Protein AF-A0AA97KTJ9-F1 (afdb_monomer)

Nearest PDB structures (foldseek):
  2xlb-assembly1_G  TM=7.025E-01  e=9.488E-06  Bacillus pumilus
  5lcn-assembly2_B  TM=6.175E-01  e=2.528E-04  Pyrococcus furiosus DSM 3638
  5g5m-assembly1_A  TM=6.346E-01  e=2.500E-03  Pyrococcus furiosus
  6lzh-assembly1_B  TM=4.276E-01  e=2.528E-04  Penicillium sp. sh18
  3k2i-assembly1_A  TM=5.227E-01  e=2.185E-02  Homo sapiens

Solvent-accessible surface area (backbone atoms only — not comparable to full-atom values): 15203 Å² total; per-residue (Å²): 141,78,68,46,76,48,76,49,73,42,73,77,87,59,94,46,42,47,32,41,39,37,37,32,60,60,84,84,60,90,75,62,60,97,70,80,77,79,77,64,89,80,75,91,73,89,82,88,84,93,87,74,83,90,80,70,69,64,68,61,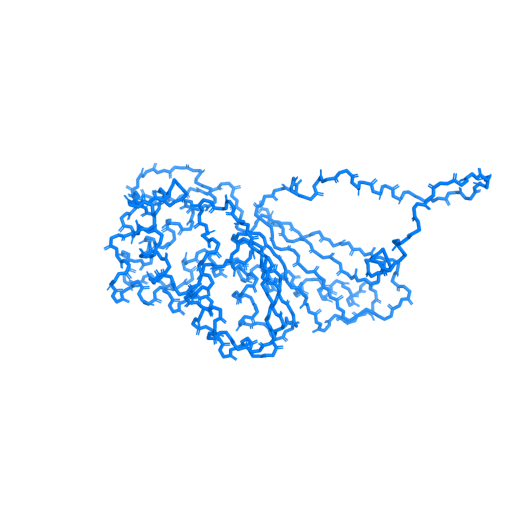53,56,60,45,59,35,40,36,35,38,40,33,31,56,66,68,70,64,44,66,54,96,85,37,94,82,71,57,65,61,38,46,75,64,43,47,45,30,51,21,47,42,48,48,66,73,32,89,83,49,58,75,73,58,31,56,63,48,59,36,26,52,51,50,55,50,46,53,52,50,54,36,51,49,40,34,73,76,66,74,36,60,58,64,35,28,35,30,26,16,57,36,71,23,8,50,34,30,51,54,34,45,55,73,36,89,41,40,47,31,35,36,24,28,55,49,63,81,30,43,56,57,64,44,53,54,48,48,32,65,75,66,76,41,79,43,78,79,45,43,51,31,51,79,62,55,45,71,82,36,52,88,37,72,62,39,49,56,49,40,62,74,71,31,56,59,69,40,34,82,59,31,40,82,26,38,36,45,37,35,61,44,86,83,41,76,78,49,56,73,65,35,46,74,70,39,56,83,77,51,45,48,53,72,47,79,83

Foldseek 3Di:
DDWDKDKDAAPAPDAEQEEEEEEEQDDDDVPPPPPPPPDDPDDDDDDDDDDDDPDPPPVVVVVRHHMYMYTYNLPPFDQADPPQVVNDGGDDDVLQQLSLLLCLLVDVPDDLCSRSLNVSLVSVVVSVVVVQVCCCVPVVHGHQAYEQEYEDSSLLSQLVNLLPDPRYQEYEYEAPLQAPPLVQLVVLCVVVVHDFPSCVSNVVSVVSVCSPPVSVVVNSCSRGSQVSQVSCQRYAYEYEHDCPDRHGHPCSCVNRVVVHHHHYHYD

Radius of gyration: 20.77 Å; Cα contacts (8 Å, |Δi|>4): 428; chains: 1; bounding box: 55×49×55 Å

Mean predicted aligned error: 9.8 Å

Secondary structure (DSSP, 8-state):
---EEEEE-----S---EEEEEEESSSSSSS-SS-------------------TT-SHHHHHHTTSEEEEEE-SS-S-B--TT-TT---SB-THHHHHHHHHHHHH-TT--GGGSTHHHHHHHHHHHHHHHHHHHHHHH-----EEEEEEETHHHHHHHHHHTT-TTEEEEEEES----SHHHHHHHHHHHHTS--GGGHHHHHTT-GGGTTSHHHHHHHHHH-GGGGGGGGTTSEEEEB--TT-SSS-TTGGGGTTTT--SSEEE-

Structure (mmCIF, N/CA/C/O backbone):
data_AF-A0AA97KTJ9-F1
#
_entry.id   AF-A0AA97KTJ9-F1
#
loop_
_atom_site.group_PDB
_atom_site.id
_atom_site.type_symbol
_atom_site.label_atom_id
_atom_site.label_alt_id
_atom_site.label_comp_id
_atom_site.label_asym_id
_atom_site.label_entity_id
_atom_site.label_seq_id
_atom_site.pdbx_PDB_ins_code
_atom_site.Cartn_x
_atom_site.Cartn_y
_atom_site.Cartn_z
_atom_site.occupancy
_atom_site.B_iso_or_equiv
_atom_site.auth_seq_id
_atom_site.auth_comp_id
_atom_site.auth_asym_id
_atom_site.auth_atom_id
_atom_site.pdbx_PDB_model_num
ATOM 1 N N . MET A 1 1 ? 14.602 8.558 16.902 1.00 38.09 1 MET A N 1
ATOM 2 C CA . MET A 1 1 ? 13.731 9.044 15.808 1.00 38.09 1 MET A CA 1
ATOM 3 C C . MET A 1 1 ? 12.581 8.067 15.685 1.00 38.09 1 MET A C 1
ATOM 5 O O . MET A 1 1 ? 12.857 6.880 15.573 1.00 38.09 1 MET A O 1
ATOM 9 N N . ALA A 1 2 ? 11.340 8.526 15.849 1.00 52.66 2 ALA A N 1
ATOM 10 C CA . ALA A 1 2 ? 10.193 7.654 16.088 1.00 52.66 2 ALA A CA 1
ATOM 11 C C . ALA A 1 2 ? 9.036 7.989 15.144 1.00 52.66 2 ALA A C 1
ATOM 13 O O . ALA A 1 2 ? 8.752 9.156 14.899 1.00 52.66 2 ALA A O 1
ATOM 14 N N . CYS A 1 3 ? 8.377 6.944 14.652 1.00 56.19 3 CYS A N 1
ATOM 15 C CA . CYS A 1 3 ? 7.015 7.012 14.145 1.00 56.19 3 CYS A CA 1
ATOM 16 C C . CYS A 1 3 ? 6.092 7.515 15.271 1.00 56.19 3 CYS A C 1
ATOM 18 O O . CYS A 1 3 ? 6.266 7.096 16.420 1.00 56.19 3 CYS A O 1
ATOM 20 N N . SER A 1 4 ? 5.161 8.426 14.974 1.00 71.56 4 SER A N 1
ATOM 21 C CA . SER A 1 4 ? 4.246 8.976 15.981 1.00 71.56 4 SER A CA 1
ATOM 22 C C . SER A 1 4 ? 2.828 8.455 15.789 1.00 71.56 4 SER A C 1
ATOM 24 O O . SER A 1 4 ? 2.359 8.259 14.669 1.00 71.56 4 SER A O 1
ATOM 26 N N . LEU A 1 5 ? 2.152 8.216 16.909 1.00 77.00 5 LEU A N 1
ATOM 27 C CA . LEU A 1 5 ? 0.764 7.789 16.959 1.00 77.00 5 LEU A CA 1
ATOM 28 C C . LEU A 1 5 ? -0.009 8.805 17.793 1.00 77.00 5 LEU A C 1
ATOM 30 O O . LEU A 1 5 ? 0.233 8.941 18.992 1.00 77.00 5 LEU A O 1
ATOM 34 N N . GLU A 1 6 ? -0.917 9.525 17.152 1.00 72.88 6 GLU A N 1
ATOM 35 C CA . GLU A 1 6 ? -1.816 10.469 17.809 1.00 72.88 6 GLU A CA 1
ATOM 36 C C . GLU A 1 6 ? -3.182 9.815 17.978 1.00 72.88 6 GLU A C 1
ATOM 38 O O . GLU A 1 6 ? -3.694 9.214 17.038 1.00 72.88 6 GLU A O 1
ATOM 43 N N . VAL A 1 7 ? -3.780 9.917 19.165 1.00 73.69 7 VAL A N 1
ATOM 44 C CA . VAL A 1 7 ? -5.102 9.346 19.449 1.00 73.69 7 VAL A CA 1
ATOM 45 C C . VAL A 1 7 ? -6.033 10.456 19.917 1.00 73.69 7 VAL A C 1
ATOM 47 O O . VAL A 1 7 ? -5.773 11.130 20.911 1.00 73.69 7 VAL A O 1
ATOM 50 N N . TRP A 1 8 ? -7.128 10.625 19.190 1.00 70.62 8 TRP A N 1
ATOM 51 C CA . TRP A 1 8 ? -8.200 11.570 19.445 1.00 70.62 8 TRP A CA 1
ATOM 52 C C . TRP A 1 8 ? -9.386 10.832 20.053 1.00 70.62 8 TRP A C 1
ATOM 54 O O . TRP A 1 8 ? -9.880 9.839 19.510 1.00 70.62 8 TRP A O 1
ATOM 64 N N . LEU A 1 9 ? -9.837 11.331 21.199 1.00 68.25 9 LEU A N 1
ATOM 65 C CA . LEU A 1 9 ? -10.911 10.732 21.974 1.00 68.25 9 LEU A CA 1
ATOM 66 C C . LEU A 1 9 ? -12.071 11.717 22.070 1.00 68.25 9 LEU A C 1
ATOM 68 O O . LEU A 1 9 ? -11.867 12.843 22.528 1.00 68.25 9 LEU A O 1
ATOM 72 N N . PRO A 1 10 ? -13.286 11.321 21.676 1.00 65.69 10 PRO A N 1
ATOM 73 C CA . PRO A 1 10 ? -14.464 12.106 21.988 1.00 65.69 10 PRO A CA 1
ATOM 74 C C . PRO A 1 10 ? -14.851 11.930 23.465 1.00 65.69 10 PRO A C 1
ATOM 76 O O . PRO A 1 10 ? -14.210 11.186 24.206 1.00 65.69 10 PRO A O 1
ATOM 79 N N . HIS A 1 11 ? -15.925 12.588 23.909 1.00 60.03 11 HIS A N 1
ATOM 80 C CA . HIS A 1 11 ? -16.513 12.314 25.222 1.00 60.03 11 HIS A CA 1
ATOM 81 C C . HIS A 1 11 ? -16.979 10.851 25.289 1.00 60.03 11 HIS A C 1
ATOM 83 O O . HIS A 1 11 ? -17.996 10.464 24.715 1.00 60.03 11 HIS A O 1
ATOM 89 N N . LEU A 1 12 ? -16.180 10.020 25.961 1.00 59.25 12 LEU A N 1
ATOM 90 C CA . LEU A 1 12 ? -16.320 8.569 26.046 1.00 59.25 12 LEU A CA 1
ATOM 91 C C . LEU A 1 12 ? -17.416 8.145 27.048 1.00 59.25 12 LEU A C 1
ATOM 93 O O . LEU A 1 12 ? -17.218 7.200 27.806 1.00 59.25 12 LEU A O 1
ATOM 97 N N . ASP A 1 13 ? -18.593 8.763 27.018 1.00 54.59 13 ASP A N 1
ATOM 98 C CA . ASP A 1 13 ? -19.721 8.375 27.885 1.00 54.59 13 ASP A CA 1
ATOM 99 C C . ASP A 1 13 ? -20.527 7.183 27.319 1.00 54.59 13 ASP A C 1
ATOM 101 O O . ASP A 1 13 ? -21.359 6.596 28.004 1.00 54.59 13 ASP A O 1
ATOM 105 N N . PHE A 1 14 ? -20.241 6.769 26.077 1.00 54.62 14 PHE A N 1
ATOM 106 C CA . PHE A 1 14 ? -20.922 5.677 25.363 1.00 54.62 14 PHE A CA 1
ATOM 107 C C . PHE A 1 14 ? -20.008 4.460 25.139 1.00 54.62 14 PHE A C 1
ATOM 109 O O . PHE A 1 14 ? -18.787 4.626 25.079 1.00 54.62 14 PHE A O 1
ATOM 116 N N . PRO A 1 15 ? -20.535 3.230 24.994 1.00 56.53 15 PRO A N 1
ATOM 117 C CA . PRO A 1 15 ? -19.720 2.057 24.671 1.00 56.53 15 PRO A CA 1
ATOM 118 C C . PRO A 1 15 ? -19.002 2.253 23.326 1.00 56.53 15 PRO A C 1
ATOM 120 O O . PRO A 1 15 ? -19.644 2.438 22.298 1.00 56.53 15 PRO A O 1
ATOM 123 N N . VAL A 1 16 ? -17.664 2.215 23.334 1.00 61.44 16 VAL A N 1
ATOM 124 C CA . VAL A 1 16 ? -16.844 2.325 22.117 1.00 61.44 16 VAL A CA 1
ATOM 125 C C . VAL A 1 16 ? -16.210 0.978 21.818 1.00 61.44 16 VAL A C 1
ATOM 127 O O . VAL A 1 16 ? -15.426 0.478 22.622 1.00 61.44 16 VAL A O 1
ATOM 130 N N . GLN A 1 17 ? -16.557 0.417 20.660 1.00 66.00 17 GLN A N 1
ATOM 131 C CA . GLN A 1 17 ? -16.010 -0.842 20.137 1.00 66.00 17 GLN A CA 1
ATOM 132 C C . GLN A 1 17 ? -15.248 -0.658 18.814 1.00 66.00 17 GLN A C 1
ATOM 134 O O . GLN A 1 17 ? -14.612 -1.597 18.338 1.00 66.00 17 GLN A O 1
ATOM 139 N N . GLN A 1 18 ? -15.287 0.548 18.237 1.00 64.25 18 GLN A N 1
ATOM 140 C CA . GLN A 1 18 ? -14.733 0.857 16.921 1.00 64.25 18 GLN A CA 1
ATOM 141 C C . GLN A 1 18 ? -13.696 1.981 16.990 1.00 64.25 18 GLN A C 1
ATOM 143 O O . GLN A 1 18 ? -13.844 2.929 17.768 1.00 64.25 18 GLN A O 1
ATOM 148 N N . CYS A 1 19 ? -12.666 1.877 16.151 1.00 70.50 19 CYS A N 1
ATOM 149 C CA . CYS A 1 19 ? -11.640 2.899 15.971 1.00 70.50 19 CYS A CA 1
ATOM 150 C C . CYS A 1 19 ? -11.381 3.171 14.485 1.00 70.50 19 CYS A C 1
ATOM 152 O O . CYS A 1 19 ? -11.242 2.238 13.696 1.00 70.50 19 CYS A O 1
ATOM 154 N N . SER A 1 20 ? -11.271 4.444 14.111 1.00 74.31 20 SER A N 1
ATOM 155 C CA . SER A 1 20 ? -10.796 4.837 12.783 1.00 74.31 20 SER A CA 1
ATOM 156 C C . SER A 1 20 ? -9.297 5.124 12.842 1.00 74.31 20 SER A C 1
ATOM 158 O O . SER A 1 20 ? -8.880 6.006 13.590 1.00 74.31 20 SER A O 1
ATOM 160 N N . LEU A 1 21 ? -8.483 4.404 12.068 1.00 74.81 21 LEU A N 1
ATOM 161 C CA . LEU A 1 21 ? -7.033 4.603 12.004 1.00 74.81 21 LEU A CA 1
ATOM 162 C C . LEU A 1 21 ? -6.627 5.176 10.642 1.00 74.81 21 LEU A C 1
ATOM 164 O O . LEU A 1 21 ? -6.827 4.553 9.599 1.00 74.81 21 LEU A O 1
ATOM 168 N N . VAL A 1 22 ? -6.019 6.360 10.674 1.00 81.19 22 VAL A N 1
ATOM 169 C CA . VAL A 1 22 ? -5.450 7.038 9.508 1.00 81.19 22 VAL A CA 1
ATOM 170 C C . VAL A 1 22 ? -3.967 6.691 9.402 1.00 81.19 22 VAL A C 1
ATOM 172 O O . VAL A 1 22 ? -3.200 6.985 10.319 1.00 81.19 22 VAL A O 1
ATOM 175 N N . VAL A 1 23 ? -3.542 6.105 8.283 1.00 74.75 23 VAL A N 1
ATOM 176 C CA . VAL A 1 23 ? -2.127 5.824 7.993 1.00 74.75 23 VAL A CA 1
ATOM 177 C C . VAL A 1 23 ? -1.560 6.939 7.119 1.00 74.75 23 VAL A C 1
ATOM 179 O O . VAL A 1 23 ? -2.029 7.167 6.002 1.00 74.75 23 VAL A O 1
ATOM 182 N N . ASN A 1 24 ? -0.547 7.642 7.623 1.00 61.09 24 ASN A N 1
ATOM 183 C CA . ASN A 1 24 ? -0.036 8.866 7.022 1.00 61.09 24 ASN A CA 1
ATOM 184 C C . ASN A 1 24 ? 1.502 8.895 6.910 1.00 61.09 24 ASN A C 1
ATOM 186 O O . ASN A 1 24 ? 2.245 8.597 7.847 1.00 61.09 24 ASN A O 1
ATOM 190 N N . MET A 1 25 ? 1.991 9.327 5.745 1.00 53.28 25 MET A N 1
ATOM 191 C CA . MET A 1 25 ? 3.419 9.453 5.430 1.00 53.28 25 MET A CA 1
ATOM 192 C C . MET A 1 25 ? 4.004 10.857 5.609 1.00 53.28 25 MET A C 1
ATOM 194 O O . MET A 1 25 ? 5.228 10.991 5.700 1.00 53.28 25 MET A O 1
ATOM 198 N N . LYS A 1 26 ? 3.177 11.908 5.628 1.00 40.81 26 LYS A N 1
ATOM 199 C CA . LYS A 1 26 ? 3.626 13.301 5.789 1.00 40.81 26 LYS A CA 1
ATOM 200 C C . LYS A 1 26 ? 3.032 13.902 7.053 1.00 40.81 26 LYS A C 1
ATOM 202 O O . LYS A 1 26 ? 1.885 13.634 7.377 1.00 40.81 26 LYS A O 1
ATOM 207 N N . LEU A 1 27 ? 3.796 14.755 7.738 1.00 33.06 27 LEU A N 1
ATOM 208 C CA . LEU A 1 27 ? 3.257 15.589 8.813 1.00 33.06 27 LEU A CA 1
ATOM 209 C C . LEU A 1 27 ? 1.992 16.302 8.304 1.00 33.06 27 LEU A C 1
ATOM 211 O O . LEU A 1 27 ? 1.987 16.823 7.188 1.00 33.06 27 LEU A O 1
ATOM 215 N N . ALA A 1 28 ? 0.926 16.233 9.095 1.00 32.19 28 ALA A N 1
ATOM 216 C CA . ALA A 1 28 ? -0.418 16.684 8.771 1.00 32.19 28 ALA A CA 1
ATOM 217 C C . ALA A 1 28 ? -0.457 18.058 8.068 1.00 32.19 28 ALA A C 1
ATOM 219 O O . ALA A 1 28 ? -0.373 19.096 8.713 1.00 32.19 28 ALA A O 1
ATOM 220 N N . HIS A 1 29 ? -0.635 18.059 6.744 1.00 26.81 29 HIS A N 1
ATOM 221 C CA . HIS A 1 29 ? -0.999 19.267 5.989 1.00 26.81 29 HIS A CA 1
ATOM 222 C C . HIS A 1 29 ? -2.238 19.081 5.103 1.00 26.81 29 HIS A C 1
ATOM 224 O O . HIS A 1 29 ? -2.917 20.050 4.795 1.00 26.81 29 HIS A O 1
ATOM 230 N N . LEU A 1 30 ? -2.612 17.847 4.748 1.00 28.84 30 LEU A N 1
ATOM 231 C CA . LEU A 1 30 ? -3.850 17.594 3.992 1.00 28.84 30 LEU A CA 1
ATOM 232 C C . LEU A 1 30 ? -5.103 17.499 4.879 1.00 28.84 30 LEU A C 1
ATOM 234 O O . LEU A 1 30 ? -6.213 17.604 4.375 1.00 28.84 30 LEU A O 1
ATOM 238 N N . LEU A 1 31 ? -4.928 17.386 6.201 1.00 31.98 31 LEU A N 1
ATOM 239 C CA . LEU A 1 31 ? -6.004 17.541 7.190 1.00 31.98 31 LEU A CA 1
ATOM 240 C C . LEU A 1 31 ? -5.970 18.908 7.895 1.00 31.98 31 LEU A C 1
ATOM 242 O O . LEU A 1 31 ? -6.793 19.160 8.767 1.00 31.98 31 LEU A O 1
ATOM 246 N N . SER A 1 32 ? -5.072 19.822 7.501 1.00 25.78 32 SER A N 1
ATOM 247 C CA . SER A 1 32 ? -5.084 21.215 7.972 1.00 25.78 32 SER A CA 1
ATOM 248 C C . SER A 1 32 ? -5.978 22.106 7.101 1.00 25.78 32 SER A C 1
ATOM 250 O O . SER A 1 32 ? -5.601 23.225 6.758 1.00 25.78 32 SER A O 1
ATOM 252 N N . LEU A 1 33 ? -7.165 21.616 6.733 1.00 23.25 33 LEU A N 1
ATOM 253 C CA . LEU A 1 33 ? -8.277 22.518 6.437 1.00 23.25 33 LEU A CA 1
ATOM 254 C C . LEU A 1 33 ? -8.681 23.192 7.762 1.00 23.25 33 LEU A C 1
ATOM 256 O O . LEU A 1 33 ? -8.568 22.562 8.817 1.00 23.25 33 LEU A O 1
ATOM 260 N N . PRO A 1 34 ? -9.097 24.469 7.758 1.00 23.70 34 PRO A N 1
ATOM 261 C CA . PRO A 1 34 ? -9.326 25.250 8.967 1.00 23.70 34 PRO A CA 1
ATOM 262 C C . PRO A 1 34 ? -10.625 24.806 9.647 1.00 23.70 34 PRO A C 1
ATOM 264 O O . PRO A 1 34 ? -11.639 25.487 9.629 1.00 23.70 34 PRO A O 1
ATOM 267 N N . THR A 1 35 ? -10.595 23.645 10.277 1.00 28.48 35 THR A N 1
ATOM 268 C CA . THR A 1 35 ? -11.509 23.260 11.350 1.00 28.48 35 THR A CA 1
ATOM 269 C C . THR A 1 35 ? -10.659 22.899 12.559 1.00 28.48 35 THR A C 1
ATOM 271 O O . THR A 1 35 ? -10.750 21.826 13.143 1.00 28.48 35 THR A O 1
ATOM 274 N N . GLN A 1 36 ? -9.818 23.851 12.982 1.00 25.55 36 GLN A N 1
ATOM 275 C CA . GLN A 1 36 ? -9.454 23.925 14.391 1.00 25.55 36 GLN A CA 1
ATOM 276 C C . GLN A 1 36 ? -10.724 24.266 15.179 1.00 25.55 36 GLN A C 1
ATOM 278 O O . GLN A 1 36 ? -10.955 25.422 15.530 1.00 25.55 36 GLN A O 1
ATOM 283 N N . LEU A 1 37 ? -11.543 23.266 15.511 1.00 27.06 37 LEU A N 1
ATOM 284 C CA . LEU A 1 37 ? -12.354 23.369 16.718 1.00 27.06 37 LEU A CA 1
ATOM 285 C C . LEU A 1 37 ? -11.393 23.227 17.903 1.00 27.06 37 LEU A C 1
ATOM 287 O O . LEU A 1 37 ? -11.197 22.157 18.476 1.00 27.06 37 LEU A O 1
ATOM 291 N N . ARG A 1 38 ? -10.752 24.344 18.260 1.00 23.23 38 ARG A N 1
ATOM 292 C CA . ARG A 1 38 ? -10.149 24.532 19.579 1.00 23.23 38 ARG A CA 1
ATOM 293 C C . ARG A 1 38 ? -11.294 24.543 20.593 1.00 23.23 38 ARG A C 1
ATOM 295 O O . ARG A 1 38 ? -11.841 25.593 20.913 1.00 23.23 38 ARG A O 1
ATOM 302 N N . LEU A 1 39 ? -11.669 23.375 21.101 1.00 29.38 39 LEU A N 1
ATOM 303 C CA . LEU A 1 39 ? -12.535 23.278 22.271 1.00 29.38 39 LEU A CA 1
ATOM 304 C C . LEU A 1 39 ? -11.658 23.279 23.521 1.00 29.38 39 LEU A C 1
ATOM 306 O O . LEU A 1 39 ? -11.295 22.243 24.066 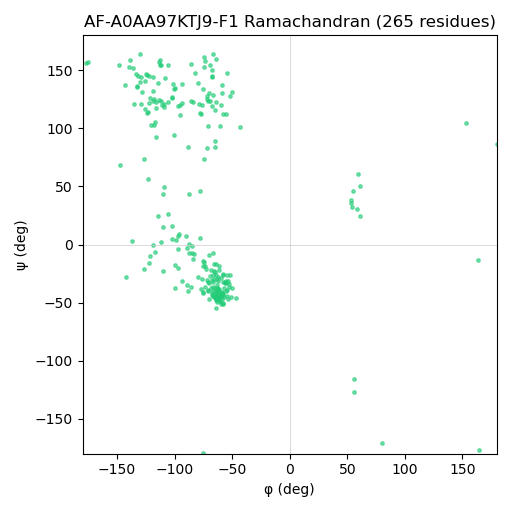1.00 29.38 39 LEU A O 1
ATOM 310 N N . GLY A 1 40 ? -11.300 24.486 23.962 1.00 26.14 40 GLY A N 1
ATOM 311 C CA . GLY A 1 40 ? -11.056 24.713 25.384 1.00 26.14 40 GLY A CA 1
ATOM 312 C C . GLY A 1 40 ? -12.372 24.570 26.165 1.00 26.14 40 GLY A C 1
ATOM 313 O O . GLY A 1 40 ? -13.447 24.599 25.560 1.00 26.14 40 GLY A O 1
ATOM 314 N N . PRO A 1 41 ? -12.328 24.423 27.499 1.00 24.44 41 PRO A N 1
ATOM 315 C CA . PRO A 1 41 ? -13.536 24.292 28.307 1.00 24.44 41 PRO A CA 1
ATOM 316 C C . PRO A 1 41 ? -14.439 25.516 28.101 1.00 24.44 41 PRO A C 1
ATOM 318 O O . PRO A 1 41 ? -14.095 26.636 28.483 1.00 24.44 41 PRO A O 1
ATOM 321 N N . VAL A 1 42 ? -15.600 25.309 27.474 1.00 32.16 42 VAL A N 1
ATOM 322 C CA . VAL A 1 42 ? -16.585 26.370 27.247 1.00 32.16 42 VAL A CA 1
ATOM 323 C C . VAL A 1 42 ? -17.219 26.723 28.587 1.00 32.16 42 VAL A C 1
ATOM 325 O O . VAL A 1 42 ? -18.091 26.029 29.111 1.00 32.16 42 VAL A O 1
ATOM 328 N N . ARG A 1 43 ? -16.761 27.836 29.156 1.00 25.19 43 ARG A N 1
ATOM 329 C CA . ARG A 1 43 ? -17.408 28.506 30.281 1.00 25.19 43 ARG A CA 1
ATOM 330 C C . ARG A 1 43 ? -18.767 29.011 29.786 1.00 25.19 43 ARG A C 1
ATOM 332 O O . ARG A 1 43 ? -18.819 29.852 28.893 1.00 25.19 43 ARG A O 1
ATOM 339 N N . LYS A 1 44 ? -19.867 28.491 30.343 1.00 30.73 44 LYS A N 1
ATOM 340 C CA . LYS A 1 44 ? -21.230 28.944 30.019 1.00 30.73 44 LYS A CA 1
ATOM 341 C C . LYS A 1 44 ? -21.349 30.458 30.237 1.00 30.73 44 LYS A C 1
ATOM 343 O O . LYS A 1 44 ? -21.345 30.917 31.377 1.00 30.73 44 LYS A O 1
ATOM 348 N N . LYS A 1 45 ? -21.529 31.218 29.160 1.00 26.53 45 LYS A N 1
ATOM 349 C CA . LYS A 1 45 ? -22.241 32.499 29.175 1.00 26.53 45 LYS A CA 1
ATOM 350 C C . LYS A 1 45 ? -23.166 32.523 27.967 1.00 26.53 45 LYS A C 1
ATOM 352 O O . LYS A 1 45 ? -22.718 32.325 26.844 1.00 26.53 45 LYS A O 1
ATOM 357 N N . GLY A 1 46 ? -24.460 32.664 28.236 1.00 34.06 46 GLY A N 1
ATOM 358 C CA . GLY A 1 46 ? -25.485 32.747 27.206 1.00 34.06 46 GLY A CA 1
ATOM 359 C C . GLY A 1 46 ? -25.482 34.097 26.501 1.00 34.06 46 GLY A C 1
ATOM 360 O O . GLY A 1 46 ? -25.102 35.097 27.101 1.00 34.06 46 GLY A O 1
ATOM 361 N N . ALA A 1 47 ? -25.927 34.100 25.249 1.00 28.03 47 ALA A N 1
ATOM 362 C CA . ALA A 1 47 ? -26.804 35.101 24.644 1.00 28.03 47 ALA A CA 1
ATOM 363 C C . ALA A 1 47 ? -27.122 34.680 23.197 1.00 28.03 47 ALA A C 1
ATOM 365 O O . ALA A 1 47 ? -26.412 33.878 22.600 1.00 28.03 47 ALA A O 1
ATOM 366 N N . GLN A 1 48 ? -28.247 35.195 22.713 1.00 28.92 48 GLN A N 1
ATOM 367 C CA . GLN A 1 48 ? -28.985 34.896 21.485 1.00 28.92 48 GLN A CA 1
ATOM 368 C C . GLN A 1 48 ? -28.233 35.219 20.179 1.00 28.92 48 GLN A C 1
ATOM 370 O O . GLN A 1 48 ? -27.374 36.094 20.162 1.00 28.92 48 GLN A O 1
ATOM 375 N N . GLY A 1 49 ? -28.659 34.595 19.073 1.00 24.98 49 GLY A N 1
ATOM 376 C CA . GLY A 1 49 ? -28.349 35.047 17.710 1.00 24.98 49 GLY A CA 1
ATOM 377 C C . GLY A 1 49 ? -28.348 33.913 16.687 1.00 24.98 49 GLY A C 1
ATOM 378 O O . GLY A 1 49 ? -27.434 33.100 16.667 1.00 24.98 49 GLY A O 1
ATOM 379 N N . SER A 1 50 ? -29.398 33.846 15.876 1.00 37.38 50 SER A N 1
ATOM 380 C CA . SER A 1 50 ? -29.608 32.925 14.757 1.00 37.38 50 SER A CA 1
ATOM 381 C C . SER A 1 50 ? -28.625 33.166 13.610 1.00 37.38 50 SER A C 1
ATOM 383 O O . SER A 1 50 ? -28.537 34.299 13.159 1.00 37.38 50 SER A O 1
ATOM 385 N N . ASP A 1 51 ? -27.943 32.108 13.155 1.00 28.84 51 ASP A N 1
ATOM 386 C CA . ASP A 1 51 ? -27.638 31.806 11.742 1.00 28.84 51 ASP A CA 1
ATOM 387 C C . ASP A 1 51 ? -26.825 30.499 11.671 1.00 28.84 51 ASP A C 1
ATOM 389 O O . ASP A 1 51 ? -25.596 30.479 11.688 1.00 28.84 51 ASP A O 1
ATOM 393 N N . LEU A 1 52 ? -27.529 29.365 11.635 1.00 29.64 52 LEU A N 1
ATOM 394 C CA . LEU A 1 52 ? -26.953 28.064 11.296 1.00 29.64 52 LEU A CA 1
ATOM 395 C C . LEU A 1 52 ? -27.824 27.440 10.207 1.00 29.64 52 LEU A C 1
ATOM 397 O O . LEU A 1 52 ? -29.022 27.236 10.402 1.00 29.64 52 LEU A O 1
ATOM 401 N N . LEU A 1 53 ? -27.207 27.152 9.060 1.00 25.53 53 LEU A N 1
ATOM 402 C CA . LEU A 1 53 ? -27.821 26.421 7.954 1.00 25.53 53 LEU A CA 1
ATOM 403 C C . LEU A 1 53 ? -28.433 25.102 8.477 1.00 25.53 53 LEU A C 1
ATOM 405 O O . LEU A 1 53 ? -27.736 24.329 9.146 1.00 25.53 53 LEU A O 1
ATOM 409 N N . PRO A 1 54 ? -29.715 24.809 8.195 1.00 29.52 54 PRO A N 1
ATOM 410 C CA . PRO A 1 54 ? -30.364 23.606 8.693 1.00 29.52 54 PRO A CA 1
ATOM 411 C C . PRO A 1 54 ? -29.902 22.400 7.865 1.00 29.52 54 PRO A C 1
ATOM 413 O O . PRO A 1 54 ? -30.220 22.300 6.684 1.00 29.52 54 PRO A O 1
ATOM 416 N N . GLY A 1 55 ? -29.148 21.472 8.467 1.00 29.78 55 GLY A N 1
ATOM 417 C CA . GLY A 1 55 ? -28.828 20.203 7.793 1.00 29.78 55 GLY A CA 1
ATOM 418 C C . GLY A 1 55 ? -27.682 19.352 8.345 1.00 29.78 55 GLY A C 1
ATOM 419 O O . GLY A 1 55 ? -27.605 18.179 7.997 1.00 29.78 55 GLY A O 1
ATOM 420 N N . ILE A 1 56 ? -26.824 19.866 9.235 1.00 38.16 56 ILE A N 1
ATOM 421 C CA . ILE A 1 56 ? -25.614 19.140 9.681 1.00 38.16 56 ILE A CA 1
ATOM 422 C C . ILE A 1 56 ? -25.635 18.635 11.156 1.00 38.16 56 ILE A C 1
ATOM 424 O O . ILE A 1 56 ? -24.622 18.747 11.838 1.00 38.16 56 ILE A O 1
ATOM 428 N N . PRO A 1 57 ? -26.711 18.045 11.732 1.00 34.22 57 PRO A N 1
ATOM 429 C CA . PRO A 1 57 ? -26.598 17.445 13.073 1.00 34.22 57 PRO A CA 1
ATOM 430 C C . PRO A 1 57 ? -25.956 16.047 13.083 1.00 34.22 57 PRO A C 1
ATOM 432 O O . PRO A 1 57 ? -25.387 15.6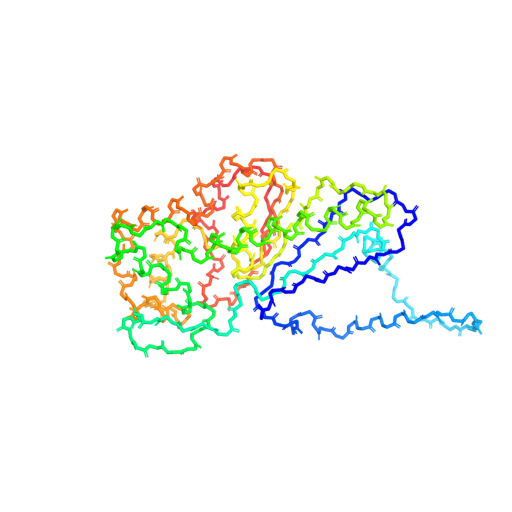40 14.093 1.00 34.22 57 PRO A O 1
ATOM 435 N N . HIS A 1 58 ? -26.079 15.271 11.997 1.00 35.41 58 HIS A N 1
ATOM 436 C CA . HIS A 1 58 ? -25.821 13.824 12.049 1.00 35.41 58 HIS A CA 1
ATOM 437 C C . HIS A 1 58 ? -24.345 13.440 11.860 1.00 35.41 58 HIS A C 1
ATOM 439 O O . HIS A 1 58 ? -23.867 12.534 12.542 1.00 35.41 58 HIS A O 1
ATOM 445 N N . GLN A 1 59 ? -23.607 14.147 10.995 1.00 32.75 59 GLN A N 1
ATOM 446 C CA . GLN A 1 59 ? -22.180 13.888 10.747 1.00 32.75 59 GLN A CA 1
ATOM 447 C C . GLN A 1 59 ? -21.296 14.307 11.929 1.00 32.75 59 GLN A C 1
ATOM 449 O O . GLN A 1 59 ? -20.399 13.560 12.318 1.00 32.75 59 GLN A O 1
ATOM 454 N N . GLU A 1 60 ? -21.602 15.433 12.584 1.00 38.94 60 GLU A N 1
ATOM 455 C CA . GLU A 1 60 ? -20.896 15.825 13.810 1.00 38.94 60 GLU A CA 1
ATOM 456 C C . GLU A 1 60 ? -21.147 14.850 14.968 1.00 38.94 60 GLU A C 1
ATOM 458 O O . GLU A 1 60 ? -20.284 14.667 15.823 1.00 38.94 60 GLU A O 1
ATOM 463 N N . ARG A 1 61 ? -22.311 14.189 15.005 1.00 35.34 61 ARG A N 1
ATOM 464 C CA . ARG A 1 61 ? -22.649 13.217 16.053 1.00 35.34 61 ARG A CA 1
ATOM 465 C C . ARG A 1 61 ? -21.867 11.908 15.922 1.00 35.34 61 ARG A C 1
ATOM 467 O O . ARG A 1 61 ? -21.567 11.300 16.943 1.00 35.34 61 ARG A O 1
ATOM 474 N N . LEU A 1 62 ? -21.506 11.506 14.700 1.00 41.75 62 LEU A N 1
ATOM 475 C CA . LEU A 1 62 ? -20.715 10.296 14.433 1.00 41.75 62 LEU A CA 1
ATOM 476 C C . LEU A 1 62 ? -19.256 10.452 14.887 1.00 41.75 62 LEU A C 1
ATOM 478 O O . LEU A 1 62 ? -18.708 9.549 15.516 1.00 41.75 62 LEU A O 1
ATOM 482 N N . LEU A 1 63 ? -18.660 11.631 14.673 1.00 45.41 63 LEU A N 1
ATOM 483 C CA . LEU A 1 63 ? -17.313 11.949 15.170 1.00 45.41 63 LEU A CA 1
ATOM 484 C C . LEU A 1 63 ? -17.256 12.034 16.706 1.00 45.41 63 LEU A C 1
ATOM 486 O O . LEU A 1 63 ? -16.222 11.766 17.310 1.00 45.41 63 LEU A O 1
ATOM 490 N N . ARG A 1 64 ? -18.378 12.358 17.359 1.00 48.50 64 ARG A N 1
ATOM 491 C CA . ARG A 1 64 ? -18.476 12.512 18.821 1.00 48.50 64 ARG A CA 1
ATOM 492 C C . ARG A 1 64 ? -18.552 11.191 19.603 1.00 48.50 64 ARG A C 1
ATOM 494 O O . ARG A 1 64 ? -18.717 11.250 20.816 1.00 48.50 64 ARG A O 1
ATOM 501 N N . ALA A 1 65 ? -18.422 10.021 18.971 1.00 59.03 65 ALA A N 1
ATOM 502 C CA . ALA A 1 65 ? -18.487 8.730 19.675 1.00 59.03 65 ALA A CA 1
ATOM 503 C C . ALA A 1 65 ? -17.433 7.689 19.249 1.00 59.03 65 ALA A C 1
ATOM 505 O O . ALA A 1 65 ? -17.445 6.575 19.769 1.00 59.03 65 ALA A O 1
ATOM 506 N N . GLN A 1 66 ? -16.515 8.019 18.336 1.00 70.44 66 GLN A N 1
ATOM 507 C CA . GLN A 1 66 ? -15.504 7.080 17.844 1.00 70.44 66 GLN A CA 1
ATOM 508 C C . GLN A 1 66 ? -14.088 7.488 18.243 1.00 70.44 66 GLN A C 1
ATOM 510 O O . GLN A 1 66 ? -13.725 8.658 18.170 1.00 70.44 66 GLN A O 1
ATOM 515 N N . VAL A 1 67 ? -13.273 6.507 18.636 1.00 84.50 67 VAL A N 1
ATOM 516 C CA . VAL A 1 67 ? -11.829 6.714 18.803 1.00 84.50 67 VAL A CA 1
ATOM 517 C C . VAL A 1 67 ? -11.227 6.904 17.416 1.00 84.50 67 VAL A C 1
ATOM 519 O O . VAL A 1 67 ? -11.489 6.112 16.510 1.00 84.50 67 VAL A O 1
ATOM 522 N N . VAL A 1 68 ? -10.422 7.946 17.244 1.00 87.56 68 VAL A N 1
ATOM 523 C CA . VAL A 1 68 ? -9.683 8.184 16.003 1.00 87.56 68 VAL A CA 1
ATOM 524 C C . VAL A 1 68 ? -8.203 8.155 16.325 1.00 87.56 68 VAL A C 1
ATOM 526 O O . VAL A 1 68 ? -7.759 8.791 17.274 1.00 87.56 68 VAL A O 1
ATOM 529 N N . ALA A 1 69 ? -7.423 7.423 15.546 1.00 88.25 69 ALA A N 1
ATOM 530 C CA . ALA A 1 69 ? -5.979 7.384 15.673 1.00 88.25 69 ALA A CA 1
ATOM 531 C C . ALA A 1 69 ? -5.319 7.770 14.347 1.00 88.25 69 ALA A C 1
ATOM 533 O O . ALA A 1 69 ? -5.833 7.470 13.271 1.00 88.25 69 ALA A O 1
ATOM 534 N N . VAL A 1 70 ? -4.172 8.435 14.420 1.00 89.19 70 VAL A N 1
ATOM 535 C CA . VAL A 1 70 ? -3.373 8.842 13.264 1.00 89.19 70 VAL A CA 1
ATOM 536 C C . VAL A 1 70 ? -1.961 8.313 13.456 1.00 89.19 70 VAL A C 1
ATOM 538 O O . VAL A 1 70 ? -1.265 8.703 14.393 1.00 89.19 70 VAL A O 1
ATOM 541 N N . LEU A 1 71 ? -1.544 7.421 12.565 1.00 89.56 71 LEU A N 1
ATOM 542 C CA . LEU A 1 71 ? -0.194 6.884 12.500 1.00 89.56 71 LEU A CA 1
ATOM 543 C C . LEU A 1 71 ? 0.610 7.689 11.481 1.00 89.56 71 LEU A C 1
ATOM 545 O O . LEU A 1 71 ? 0.346 7.611 10.282 1.00 89.56 71 LEU A O 1
ATOM 549 N N . ASN A 1 72 ? 1.591 8.452 11.947 1.00 86.69 72 ASN A N 1
ATOM 550 C CA . ASN A 1 72 ? 2.397 9.337 11.115 1.00 86.69 72 ASN A CA 1
ATOM 551 C C . ASN A 1 72 ? 3.806 8.786 10.880 1.00 86.69 72 ASN A C 1
ATOM 553 O O . ASN A 1 72 ? 4.379 8.090 11.717 1.00 86.69 72 ASN A O 1
ATOM 557 N N . GLN A 1 73 ? 4.411 9.210 9.767 1.00 84.00 73 GLN A N 1
ATOM 558 C CA . GLN A 1 73 ? 5.803 8.915 9.407 1.00 84.00 73 GLN A CA 1
ATOM 559 C C . GLN A 1 73 ? 6.066 7.411 9.251 1.00 84.00 73 GLN A C 1
ATOM 561 O O . GLN A 1 73 ? 7.017 6.868 9.813 1.00 84.00 73 GLN A O 1
ATOM 566 N N . VAL A 1 74 ? 5.213 6.742 8.472 1.00 86.69 74 VAL A N 1
ATOM 567 C CA . VAL A 1 74 ? 5.360 5.326 8.113 1.00 86.69 74 VAL A CA 1
ATOM 568 C C . VAL A 1 74 ? 5.462 5.190 6.591 1.00 86.69 74 VAL A C 1
ATOM 570 O O . VAL A 1 74 ? 4.433 5.296 5.931 1.00 86.69 74 VAL A O 1
ATOM 573 N N . PRO A 1 75 ? 6.663 4.968 6.019 1.00 84.19 75 PRO A N 1
ATOM 574 C CA . PRO A 1 75 ? 7.959 4.879 6.691 1.00 84.19 75 PRO A CA 1
ATOM 575 C C . PRO A 1 75 ? 8.465 6.255 7.151 1.00 84.19 75 PRO A C 1
ATOM 577 O O . PRO A 1 75 ? 8.084 7.300 6.614 1.00 84.19 75 PRO A O 1
ATOM 580 N N . PHE A 1 76 ? 9.362 6.252 8.138 1.00 84.31 76 PHE A N 1
ATOM 581 C CA . PHE A 1 76 ? 10.058 7.462 8.563 1.00 84.31 76 PHE A CA 1
ATOM 582 C C . PHE A 1 76 ? 11.072 7.847 7.481 1.00 84.31 76 PHE A C 1
ATOM 584 O O . PHE A 1 76 ? 11.891 7.026 7.078 1.00 84.31 76 PHE A O 1
ATOM 591 N N . GLN A 1 77 ? 10.986 9.080 6.988 1.00 83.81 77 GLN A N 1
ATOM 592 C CA . GLN A 1 77 ? 11.725 9.569 5.821 1.00 83.81 77 GLN A CA 1
ATOM 593 C C . GLN A 1 77 ? 12.291 10.974 6.094 1.00 83.81 77 GLN A C 1
ATOM 595 O O . GLN A 1 77 ? 11.662 11.729 6.845 1.00 83.81 77 GLN A O 1
ATOM 600 N N . PRO A 1 78 ? 13.420 11.379 5.473 1.00 89.31 78 PRO A N 1
ATOM 601 C CA . PRO A 1 78 ? 14.161 10.695 4.399 1.00 89.31 78 PRO A CA 1
ATOM 602 C C . PRO A 1 78 ? 14.975 9.469 4.845 1.00 89.31 78 PRO A C 1
ATOM 604 O O . PRO A 1 78 ? 15.280 9.325 6.025 1.00 89.31 78 PRO A O 1
ATOM 607 N N . LEU A 1 79 ? 15.343 8.611 3.885 1.00 88.31 79 LEU A N 1
ATOM 608 C CA . LEU A 1 79 ? 16.222 7.450 4.079 1.00 88.31 79 LEU A CA 1
ATOM 609 C C . LEU A 1 79 ? 17.420 7.498 3.120 1.00 88.31 79 LEU A C 1
ATOM 611 O O . LEU A 1 79 ? 17.288 7.936 1.982 1.00 88.31 79 LEU A O 1
ATOM 615 N N . THR A 1 80 ? 18.574 6.996 3.555 1.00 89.94 80 THR A N 1
ATOM 616 C CA . THR A 1 80 ? 19.752 6.780 2.698 1.00 89.94 80 THR A CA 1
ATOM 617 C C . THR A 1 80 ? 20.123 5.305 2.745 1.00 89.94 80 THR A C 1
ATOM 619 O O . THR A 1 80 ? 20.314 4.750 3.827 1.00 89.94 80 THR A O 1
ATOM 622 N N . PHE A 1 81 ? 20.224 4.667 1.579 1.00 88.50 81 PHE A N 1
ATOM 623 C CA . PHE A 1 81 ? 20.640 3.271 1.460 1.00 88.50 81 PHE A CA 1
ATOM 624 C C . PHE A 1 81 ? 22.098 3.204 1.010 1.00 88.50 81 PHE A C 1
ATOM 626 O O . PHE A 1 81 ? 22.449 3.782 -0.012 1.00 88.50 81 PHE A O 1
ATOM 633 N N . TYR A 1 82 ? 22.931 2.464 1.749 1.00 85.62 82 TYR A N 1
ATOM 634 C CA . TYR A 1 82 ? 24.378 2.384 1.501 1.00 85.62 82 TYR A CA 1
ATOM 635 C C . TYR A 1 82 ? 24.722 1.945 0.065 1.00 85.62 82 TYR A C 1
ATOM 637 O O . TYR A 1 82 ? 25.601 2.514 -0.565 1.00 85.62 82 TYR A O 1
ATOM 645 N N . ASN A 1 83 ? 23.969 0.983 -0.480 1.00 85.31 83 ASN A N 1
ATOM 646 C CA . ASN A 1 83 ? 24.158 0.451 -1.832 1.00 85.31 83 ASN A CA 1
ATOM 647 C C . ASN A 1 83 ? 23.023 0.888 -2.773 1.00 85.31 83 ASN A C 1
ATOM 649 O O . ASN A 1 83 ? 22.387 0.047 -3.417 1.00 85.31 83 ASN A O 1
ATOM 653 N N . HIS A 1 84 ? 22.694 2.184 -2.809 1.00 91.50 84 HIS A N 1
ATOM 654 C CA . HIS A 1 84 ? 21.736 2.694 -3.790 1.00 91.50 84 HIS A CA 1
ATOM 655 C C . HIS A 1 84 ? 22.365 2.670 -5.198 1.00 91.50 84 HIS A C 1
ATOM 657 O O . HIS A 1 84 ? 23.400 3.304 -5.394 1.00 91.50 84 HIS A O 1
ATOM 663 N N . PRO A 1 85 ? 21.762 2.011 -6.207 1.00 91.44 85 PRO A N 1
ATOM 664 C CA . PRO A 1 85 ? 22.380 1.832 -7.531 1.00 91.44 85 PRO A CA 1
ATOM 665 C C . PRO A 1 85 ? 22.645 3.148 -8.272 1.00 91.44 85 PRO A C 1
ATOM 667 O O . PRO A 1 85 ? 23.565 3.233 -9.074 1.00 91.44 85 PRO A O 1
ATOM 670 N N . LEU A 1 86 ? 21.849 4.182 -7.986 1.00 92.44 86 LEU A N 1
ATOM 671 C CA . LEU A 1 86 ? 22.022 5.536 -8.528 1.00 92.44 86 LEU A CA 1
ATOM 672 C C . LEU A 1 86 ? 22.792 6.486 -7.587 1.00 92.44 86 LEU A C 1
ATOM 674 O O . LEU A 1 86 ? 22.773 7.691 -7.813 1.00 92.44 86 LEU A O 1
ATOM 678 N N . GLY A 1 87 ? 23.372 5.983 -6.489 1.00 91.50 87 GLY A N 1
ATOM 679 C CA . GLY A 1 87 ? 24.116 6.798 -5.515 1.00 91.50 87 GLY A CA 1
ATOM 680 C C . GLY A 1 87 ? 23.294 7.898 -4.828 1.00 91.50 87 GLY A C 1
ATOM 681 O O . GLY A 1 87 ? 23.850 8.909 -4.413 1.00 91.50 87 GLY A O 1
ATOM 682 N N . ARG A 1 88 ? 21.964 7.745 -4.749 1.00 90.81 88 ARG A N 1
ATOM 683 C CA . ARG A 1 88 ? 21.075 8.753 -4.158 1.00 90.81 88 ARG A CA 1
ATOM 684 C C . ARG A 1 88 ? 21.087 8.675 -2.641 1.00 90.81 88 ARG A C 1
ATOM 686 O O . ARG A 1 88 ? 20.966 7.597 -2.061 1.00 90.81 88 ARG A O 1
ATOM 693 N N . GLU A 1 89 ? 21.105 9.845 -2.023 1.00 91.44 89 GLU A N 1
ATOM 694 C CA . GLU A 1 89 ? 20.955 10.016 -0.585 1.00 91.44 89 GLU A CA 1
ATOM 695 C C . GLU A 1 89 ? 19.640 10.727 -0.258 1.00 91.44 89 GLU A C 1
ATOM 697 O O . GLU A 1 89 ? 19.069 11.431 -1.093 1.00 91.44 89 GLU A O 1
ATOM 702 N N . ASN A 1 90 ? 19.171 10.571 0.980 1.00 89.31 90 ASN A N 1
ATOM 703 C CA . ASN A 1 90 ? 17.988 11.242 1.514 1.00 89.31 90 ASN A CA 1
ATOM 704 C C . ASN A 1 90 ? 16.719 11.060 0.659 1.00 89.31 90 ASN A C 1
ATOM 706 O O . ASN A 1 90 ? 15.906 11.985 0.530 1.00 89.31 90 ASN A O 1
ATOM 710 N N . ILE A 1 91 ? 16.534 9.865 0.095 1.00 91.31 91 ILE A N 1
ATOM 711 C CA . ILE A 1 91 ? 15.381 9.531 -0.737 1.00 91.31 91 ILE A CA 1
ATOM 712 C C . ILE A 1 91 ? 14.085 9.505 0.084 1.00 91.31 91 ILE A C 1
ATOM 714 O O . ILE A 1 91 ? 14.083 9.250 1.293 1.00 91.31 91 ILE A O 1
ATOM 718 N N . LYS A 1 92 ? 12.966 9.824 -0.573 1.00 90.06 92 LYS A N 1
ATOM 719 C CA . LYS A 1 92 ? 11.648 10.024 0.049 1.00 90.06 92 LYS A CA 1
ATOM 720 C C . LYS A 1 92 ? 10.558 9.399 -0.809 1.00 90.06 92 LYS A C 1
ATOM 722 O O . LYS A 1 92 ? 10.718 9.239 -2.012 1.00 90.06 92 LYS A O 1
ATOM 727 N N . GLY A 1 93 ? 9.414 9.124 -0.198 1.00 86.50 93 GLY A N 1
ATOM 728 C CA . GLY A 1 93 ? 8.201 8.749 -0.908 1.00 86.50 93 GLY A CA 1
ATOM 729 C C . GLY A 1 93 ? 8.407 7.544 -1.820 1.00 86.50 93 GLY A C 1
ATOM 730 O O . GLY A 1 93 ? 8.921 6.507 -1.401 1.00 86.50 93 GLY A O 1
ATOM 731 N N . TYR A 1 94 ? 8.031 7.718 -3.083 1.00 88.50 94 TYR A N 1
ATOM 732 C CA . TYR A 1 94 ? 8.113 6.681 -4.100 1.00 88.50 94 TYR A CA 1
ATOM 733 C C . TYR A 1 94 ? 9.542 6.256 -4.461 1.00 88.50 94 TYR A C 1
ATOM 735 O O . TYR A 1 94 ? 9.709 5.115 -4.877 1.00 88.50 94 TYR A O 1
ATOM 743 N N . ASP A 1 95 ? 10.579 7.073 -4.237 1.00 92.50 95 ASP A N 1
ATOM 744 C CA . ASP A 1 95 ? 11.970 6.624 -4.418 1.00 92.50 95 ASP A CA 1
ATOM 745 C C . ASP A 1 95 ? 12.328 5.491 -3.444 1.00 92.50 95 ASP A C 1
ATOM 747 O O . ASP A 1 95 ? 13.011 4.540 -3.821 1.00 92.50 95 ASP A O 1
ATOM 751 N N . ILE A 1 96 ? 11.826 5.544 -2.201 1.00 93.38 96 ILE A N 1
ATOM 752 C CA . ILE A 1 96 ? 12.025 4.464 -1.218 1.00 93.38 96 ILE A CA 1
ATOM 753 C C . ILE A 1 96 ? 11.335 3.187 -1.710 1.00 93.38 96 ILE A C 1
ATOM 755 O O . ILE A 1 96 ? 11.909 2.098 -1.640 1.00 93.38 96 ILE A O 1
ATOM 759 N N . MET A 1 97 ? 10.111 3.319 -2.230 1.00 93.19 97 MET A N 1
ATOM 760 C CA . MET A 1 97 ? 9.353 2.193 -2.773 1.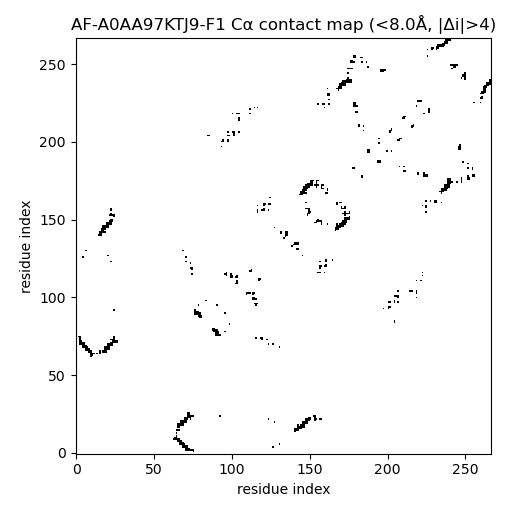00 93.19 97 MET A CA 1
ATOM 761 C C . MET A 1 97 ? 10.067 1.579 -3.978 1.00 93.19 97 MET A C 1
ATOM 763 O O . MET A 1 97 ? 10.321 0.374 -3.979 1.00 93.19 97 MET A O 1
ATOM 767 N N . ALA A 1 98 ? 10.476 2.402 -4.943 1.00 95.12 98 ALA A N 1
ATOM 768 C CA . ALA A 1 98 ? 11.201 1.965 -6.125 1.00 95.12 98 ALA A CA 1
ATOM 769 C C . ALA A 1 98 ? 12.523 1.278 -5.753 1.00 95.12 98 ALA A C 1
ATOM 771 O O . ALA A 1 98 ? 12.802 0.194 -6.256 1.00 95.12 98 ALA A O 1
ATOM 772 N N . TYR A 1 99 ? 13.294 1.816 -4.802 1.00 95.12 99 TYR A N 1
ATOM 773 C CA . TYR A 1 99 ? 14.500 1.142 -4.314 1.00 95.12 99 TYR A CA 1
ATOM 774 C C . TYR A 1 99 ? 14.194 -0.229 -3.695 1.00 95.12 99 TYR A C 1
ATOM 776 O O . TYR A 1 99 ? 14.871 -1.212 -4.003 1.00 95.12 99 TYR A O 1
ATOM 784 N N . SER A 1 100 ? 13.159 -0.322 -2.851 1.00 95.19 100 SER A N 1
ATOM 785 C CA . SER A 1 100 ? 12.778 -1.589 -2.216 1.00 95.19 100 SER A CA 1
ATOM 786 C C . SER A 1 100 ? 12.372 -2.658 -3.238 1.00 95.19 100 SER A C 1
ATOM 788 O O . SER A 1 100 ? 12.759 -3.821 -3.115 1.00 95.19 100 SER A O 1
ATOM 790 N N . TRP A 1 101 ? 11.666 -2.249 -4.294 1.00 96.00 101 TRP A N 1
ATOM 791 C CA . TRP A 1 101 ? 11.266 -3.114 -5.401 1.00 96.00 101 TRP A CA 1
ATOM 792 C C . TRP A 1 101 ? 12.466 -3.517 -6.247 1.00 96.00 101 TRP A C 1
ATOM 794 O O . TRP A 1 101 ? 12.659 -4.700 -6.506 1.00 96.00 101 TRP A O 1
ATOM 804 N N . TRP A 1 102 ? 13.325 -2.564 -6.612 1.00 96.00 102 TRP A N 1
ATOM 805 C CA . TRP A 1 102 ? 14.571 -2.839 -7.323 1.00 96.00 102 TRP A CA 1
ATOM 806 C C . TRP A 1 102 ? 15.427 -3.862 -6.577 1.00 96.00 102 TRP A C 1
ATOM 808 O O . TRP A 1 102 ? 15.911 -4.813 -7.189 1.00 96.00 102 TRP A O 1
ATOM 818 N N . ARG A 1 103 ? 15.567 -3.722 -5.250 1.00 94.62 103 ARG A N 1
ATOM 819 C CA . ARG A 1 103 ? 16.322 -4.679 -4.438 1.00 94.62 103 ARG A CA 1
ATOM 820 C C . ARG A 1 103 ? 15.712 -6.074 -4.531 1.00 94.62 103 ARG A C 1
ATOM 822 O O . ARG A 1 103 ? 16.443 -7.017 -4.803 1.00 94.62 103 ARG A O 1
ATOM 829 N N . PHE A 1 104 ? 14.398 -6.203 -4.358 1.00 95.69 104 PHE A N 1
ATOM 830 C CA . PHE A 1 104 ? 13.708 -7.492 -4.460 1.00 95.69 104 PHE A CA 1
ATOM 831 C C . PHE A 1 104 ? 13.825 -8.127 -5.857 1.00 95.69 104 PHE A C 1
ATOM 833 O O . PHE A 1 104 ? 13.985 -9.343 -5.982 1.00 95.69 104 PHE A O 1
ATOM 840 N N . LEU A 1 105 ? 13.762 -7.314 -6.915 1.00 95.50 105 LEU A N 1
ATOM 841 C CA . LEU A 1 105 ? 13.837 -7.772 -8.303 1.00 95.50 105 LEU A CA 1
ATOM 842 C C . LEU A 1 105 ? 15.262 -8.140 -8.745 1.00 95.50 105 LEU A C 1
ATOM 844 O O . LEU A 1 105 ? 15.416 -8.977 -9.632 1.00 95.50 105 LEU A O 1
ATOM 848 N N . ASN A 1 106 ? 16.294 -7.512 -8.175 1.00 93.94 106 ASN A N 1
ATOM 849 C CA . ASN A 1 106 ? 17.693 -7.706 -8.582 1.00 93.94 106 ASN A CA 1
ATOM 850 C C . ASN A 1 106 ? 18.479 -8.661 -7.680 1.00 93.94 106 ASN A C 1
ATOM 852 O O . ASN A 1 106 ? 19.538 -9.132 -8.085 1.00 93.94 106 ASN A O 1
ATOM 856 N N . ASP A 1 107 ? 17.990 -8.933 -6.475 1.00 92.31 107 ASP A N 1
ATOM 857 C CA . ASP A 1 107 ? 18.591 -9.875 -5.539 1.00 92.31 107 ASP A CA 1
ATOM 858 C C . ASP A 1 107 ? 17.610 -11.026 -5.294 1.00 92.31 107 ASP A C 1
ATOM 860 O O . ASP A 1 107 ? 16.599 -10.876 -4.605 1.00 92.31 107 ASP A O 1
ATOM 864 N N . SER A 1 108 ? 17.896 -12.189 -5.882 1.00 85.75 108 SER A N 1
ATOM 865 C CA . SER A 1 108 ? 17.060 -13.386 -5.739 1.00 85.75 108 SER A CA 1
ATOM 866 C C . SER A 1 108 ? 17.024 -13.917 -4.305 1.00 85.75 108 SER A C 1
ATOM 868 O O . SER A 1 108 ? 16.048 -14.564 -3.927 1.00 85.75 108 SER A O 1
ATOM 870 N N . ALA A 1 109 ? 18.040 -13.610 -3.492 1.00 90.12 109 ALA A N 1
ATOM 871 C CA . ALA A 1 109 ? 18.084 -13.962 -2.078 1.00 90.12 109 ALA A CA 1
ATOM 872 C C . ALA A 1 109 ? 17.358 -12.937 -1.191 1.00 90.12 109 ALA A C 1
ATOM 874 O O . ALA A 1 109 ? 17.194 -13.187 0.005 1.00 90.12 109 ALA A O 1
ATOM 875 N N . ALA A 1 110 ? 16.912 -11.797 -1.737 1.00 89.19 110 ALA A N 1
ATOM 876 C CA . ALA A 1 110 ? 16.224 -10.781 -0.955 1.00 89.19 110 ALA A CA 1
ATOM 877 C C . ALA A 1 110 ? 14.853 -11.296 -0.478 1.00 89.19 110 ALA A C 1
ATOM 879 O O . ALA A 1 110 ? 13.976 -11.590 -1.299 1.00 89.19 110 ALA A O 1
ATOM 880 N N . PRO A 1 111 ? 14.626 -11.376 0.845 1.00 89.81 111 PRO A N 1
ATOM 881 C CA . PRO A 1 111 ? 13.332 -11.774 1.381 1.00 89.81 111 PRO A CA 1
ATOM 882 C C . PRO A 1 111 ? 12.254 -10.697 1.141 1.00 89.81 111 PRO A C 1
ATOM 884 O O . PRO A 1 111 ? 12.578 -9.506 1.103 1.00 89.81 111 PRO A O 1
ATOM 887 N N . PRO A 1 112 ? 10.957 -11.071 1.082 1.00 90.56 112 PRO A N 1
ATOM 888 C CA . PRO A 1 112 ? 9.848 -10.134 0.852 1.00 90.56 112 PRO A CA 1
ATOM 889 C C . PRO A 1 112 ? 9.778 -8.954 1.829 1.00 90.56 112 PRO A C 1
ATOM 891 O O . PRO A 1 112 ? 9.296 -7.886 1.470 1.00 90.56 112 PRO A O 1
ATOM 894 N N . HIS A 1 113 ? 10.307 -9.100 3.049 1.00 89.62 113 HIS A N 1
ATOM 895 C CA . HIS A 1 113 ? 10.302 -8.029 4.050 1.00 89.62 113 HIS A CA 1
ATOM 896 C C . HIS A 1 113 ? 11.176 -6.814 3.687 1.00 89.62 113 HIS A C 1
ATOM 898 O O . HIS A 1 113 ? 11.124 -5.811 4.398 1.00 89.62 113 HIS A O 1
ATOM 904 N N . TRP A 1 114 ? 11.969 -6.887 2.609 1.00 91.12 114 TRP A N 1
ATOM 905 C CA . TRP A 1 114 ? 12.639 -5.719 2.030 1.00 91.12 114 TRP A CA 1
ATOM 906 C C . TRP A 1 114 ? 11.674 -4.744 1.361 1.00 91.12 114 TRP A C 1
ATOM 908 O O . TRP A 1 114 ? 11.983 -3.555 1.303 1.00 91.12 114 TRP A O 1
ATOM 918 N N . LEU A 1 115 ? 10.525 -5.220 0.870 1.00 95.06 115 LEU A N 1
ATOM 919 C CA . LEU A 1 115 ? 9.495 -4.379 0.266 1.00 95.06 115 LEU A CA 1
ATOM 920 C C . LEU A 1 115 ? 8.943 -3.439 1.337 1.00 95.06 115 LEU A C 1
ATOM 922 O O . LEU A 1 115 ? 8.452 -3.902 2.367 1.00 95.06 115 LEU A O 1
ATOM 926 N N . VAL A 1 116 ? 9.016 -2.124 1.109 1.00 94.44 116 VAL A N 1
ATOM 927 C CA . VAL A 1 116 ? 8.709 -1.108 2.136 1.00 94.44 116 VAL A CA 1
ATOM 928 C C . VAL A 1 116 ? 7.289 -1.235 2.700 1.00 94.44 116 VAL A C 1
ATOM 930 O O . VAL A 1 116 ? 7.047 -0.914 3.861 1.00 94.44 116 VAL A O 1
ATOM 933 N N . GLN A 1 117 ? 6.362 -1.788 1.921 1.00 94.50 117 GLN A N 1
ATOM 934 C CA . GLN A 1 117 ? 4.991 -2.066 2.331 1.00 94.50 117 GLN A CA 1
ATOM 935 C C . GLN A 1 117 ? 4.919 -2.974 3.573 1.00 94.50 117 GLN A C 1
ATOM 937 O O . GLN A 1 117 ? 4.089 -2.747 4.450 1.00 94.50 117 GLN A O 1
ATOM 942 N N . PHE A 1 118 ? 5.806 -3.965 3.704 1.00 95.50 118 PHE A N 1
ATOM 943 C CA . PHE A 1 118 ? 5.793 -4.931 4.810 1.00 95.50 118 PHE A CA 1
ATOM 944 C C . PHE A 1 118 ? 6.039 -4.280 6.181 1.00 95.50 118 PHE A C 1
ATOM 946 O O . PHE A 1 118 ? 5.207 -4.447 7.082 1.00 95.50 118 PHE A O 1
ATOM 953 N N . PRO A 1 119 ? 7.132 -3.518 6.397 1.00 94.25 119 PRO A N 1
ATOM 954 C CA . PRO A 1 119 ? 7.316 -2.803 7.653 1.00 94.25 119 PRO A CA 1
ATOM 955 C C . PRO A 1 119 ? 6.228 -1.747 7.890 1.00 94.25 119 PRO A C 1
ATOM 957 O O . PRO A 1 119 ? 5.869 -1.526 9.047 1.00 94.25 119 PRO A O 1
ATOM 960 N N . MET A 1 120 ? 5.647 -1.146 6.844 1.00 94.31 120 MET A N 1
ATOM 961 C CA . MET A 1 120 ? 4.526 -0.208 7.002 1.00 94.31 120 MET A CA 1
ATOM 962 C C . MET A 1 120 ? 3.249 -0.891 7.519 1.00 94.31 120 MET A C 1
ATOM 964 O O . MET A 1 120 ? 2.607 -0.390 8.446 1.00 94.31 120 MET A O 1
ATOM 968 N N . VAL A 1 121 ? 2.901 -2.062 6.980 1.00 96.12 121 VAL A N 1
ATOM 969 C CA . VAL A 1 121 ? 1.784 -2.890 7.467 1.00 96.12 121 VAL A CA 1
ATOM 970 C C . VAL A 1 121 ? 2.032 -3.312 8.910 1.00 96.12 121 VAL A C 1
ATOM 972 O O . VAL A 1 121 ? 1.167 -3.144 9.767 1.00 96.12 121 VAL A O 1
ATOM 975 N N . LYS A 1 122 ? 3.248 -3.771 9.224 1.00 95.62 122 LYS A N 1
ATOM 976 C CA . LYS A 1 122 ? 3.620 -4.140 10.595 1.00 95.62 122 LYS A CA 1
ATOM 977 C C . LYS A 1 122 ? 3.475 -2.963 11.563 1.00 95.62 122 LYS A C 1
ATOM 979 O O . LYS A 1 122 ? 2.967 -3.153 12.665 1.00 95.62 122 LYS A O 1
ATOM 984 N N . ALA A 1 123 ? 3.889 -1.760 11.167 1.00 95.06 123 ALA A N 1
ATOM 985 C CA . ALA A 1 123 ? 3.703 -0.555 11.973 1.00 95.06 123 ALA A CA 1
ATOM 986 C C . ALA A 1 123 ? 2.213 -0.244 12.199 1.00 95.06 123 ALA A C 1
ATOM 988 O O . ALA A 1 123 ? 1.828 0.088 13.317 1.00 95.06 123 ALA A O 1
ATOM 989 N N . THR A 1 124 ? 1.373 -0.436 11.181 1.00 95.81 124 THR A N 1
ATOM 990 C CA . THR A 1 124 ? -0.084 -0.235 11.272 1.00 95.81 124 THR A CA 1
ATOM 991 C C . THR A 1 124 ? -0.735 -1.217 12.245 1.00 95.81 124 THR A C 1
ATOM 993 O O . THR A 1 124 ? -1.455 -0.795 13.148 1.00 95.81 124 THR A O 1
ATOM 996 N N . VAL A 1 125 ? -0.399 -2.507 12.162 1.00 96.94 125 VAL A N 1
ATOM 997 C CA . VAL A 1 125 ? -0.870 -3.525 13.121 1.00 96.94 125 VAL A CA 1
ATOM 998 C C . VAL A 1 125 ? -0.425 -3.189 14.549 1.00 96.94 125 VAL A C 1
ATOM 1000 O O . VAL A 1 125 ? -1.218 -3.256 15.487 1.00 96.94 125 VAL A O 1
ATOM 1003 N N . ARG A 1 126 ? 0.829 -2.753 14.738 1.00 96.56 126 ARG A N 1
ATOM 1004 C CA . ARG A 1 126 ? 1.323 -2.336 16.062 1.00 96.56 126 ARG A CA 1
ATOM 1005 C C . ARG A 1 126 ? 0.653 -1.070 16.583 1.00 96.56 126 ARG A C 1
ATOM 1007 O O . ARG A 1 126 ? 0.456 -0.951 17.792 1.00 96.56 126 ARG A O 1
ATOM 1014 N N . ALA A 1 127 ? 0.261 -0.152 15.707 1.00 94.88 127 ALA A N 1
ATOM 1015 C CA . ALA A 1 127 ? -0.551 0.992 16.094 1.00 94.88 127 ALA A CA 1
ATOM 1016 C C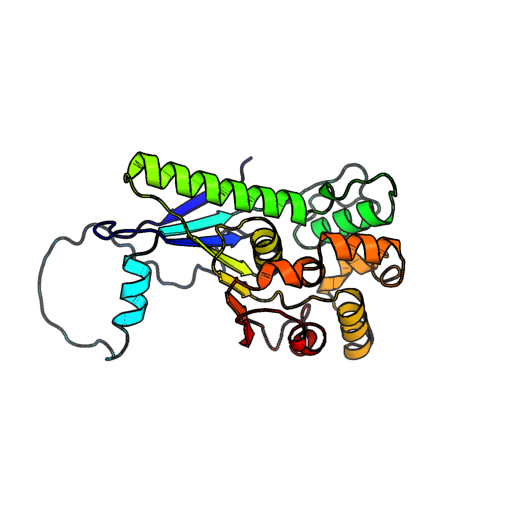 . ALA A 1 127 ? -1.935 0.544 16.582 1.00 94.88 127 ALA A C 1
ATOM 1018 O O . ALA A 1 127 ? -2.359 0.972 17.651 1.00 94.88 127 ALA A O 1
ATOM 1019 N N . MET A 1 128 ? -2.595 -0.383 15.879 1.00 95.50 128 MET A N 1
ATOM 1020 C CA . MET A 1 128 ? -3.870 -0.968 16.319 1.00 95.50 128 MET A CA 1
ATOM 1021 C C . MET A 1 128 ? -3.739 -1.655 17.687 1.00 95.50 128 MET A C 1
ATOM 1023 O O . MET A 1 128 ? -4.580 -1.442 18.563 1.00 95.50 128 MET A O 1
ATOM 1027 N N . ASP A 1 129 ? -2.662 -2.416 17.912 1.00 96.31 129 ASP A N 1
ATOM 1028 C CA . ASP A 1 129 ? -2.361 -3.031 19.214 1.00 96.31 129 ASP A CA 1
ATOM 1029 C C . ASP A 1 129 ? -2.223 -1.974 20.315 1.00 96.31 129 ASP A C 1
ATOM 1031 O O . ASP A 1 129 ? -2.830 -2.099 21.379 1.00 96.31 129 ASP A O 1
ATOM 1035 N N . THR A 1 130 ? -1.466 -0.911 20.036 1.00 95.06 130 THR A N 1
ATOM 1036 C CA . THR A 1 130 ? -1.191 0.175 20.985 1.00 95.06 130 THR A CA 1
ATOM 1037 C C . THR A 1 130 ? -2.461 0.943 21.337 1.00 95.06 130 THR A C 1
ATOM 1039 O O . THR A 1 130 ? -2.718 1.187 22.513 1.00 95.06 130 THR A O 1
ATOM 1042 N N . VAL A 1 131 ? -3.291 1.280 20.344 1.00 92.19 131 VAL A N 1
ATOM 1043 C CA . VAL A 1 131 ? -4.585 1.943 20.573 1.00 92.19 131 VAL A CA 1
ATOM 1044 C C . VAL A 1 131 ? -5.497 1.048 21.408 1.00 92.19 131 VAL A C 1
ATOM 1046 O O . VAL A 1 131 ? -6.080 1.510 22.386 1.00 92.19 131 VAL A O 1
ATOM 1049 N N . THR A 1 132 ? -5.594 -0.237 21.063 1.00 93.00 132 THR A N 1
ATOM 1050 C CA . THR A 1 132 ? -6.437 -1.187 21.802 1.00 93.00 132 THR A CA 1
ATOM 1051 C C . THR A 1 132 ? -5.989 -1.296 23.260 1.00 93.00 132 THR A C 1
ATOM 1053 O O . THR A 1 132 ? -6.817 -1.254 24.169 1.00 93.00 132 THR A O 1
ATOM 1056 N N . ASP A 1 133 ? -4.683 -1.416 23.501 1.00 95.06 133 ASP A N 1
ATOM 1057 C CA . ASP A 1 133 ? -4.122 -1.531 24.847 1.00 95.06 133 ASP A CA 1
ATOM 1058 C C . ASP A 1 133 ? -4.296 -0.246 25.669 1.00 95.06 133 ASP A C 1
ATOM 1060 O O . ASP A 1 133 ? -4.724 -0.309 26.823 1.00 95.06 133 ASP A O 1
ATOM 1064 N N . TYR A 1 134 ? -4.046 0.918 25.065 1.00 92.50 134 TYR A N 1
ATOM 1065 C CA . TYR A 1 134 ? -4.229 2.219 25.706 1.00 92.50 134 TYR A CA 1
ATOM 1066 C C . TYR A 1 134 ? -5.685 2.442 26.131 1.00 92.50 134 TYR A C 1
ATOM 1068 O O . TYR A 1 134 ? -5.958 2.756 27.289 1.00 92.50 134 TYR A O 1
ATOM 1076 N N . ILE A 1 135 ? -6.641 2.194 25.232 1.00 90.38 135 ILE A N 1
ATOM 1077 C CA . ILE A 1 135 ? -8.070 2.371 25.526 1.00 90.38 135 ILE A CA 1
ATOM 1078 C C . ILE A 1 135 ? -8.548 1.406 26.612 1.00 90.38 135 ILE A C 1
ATOM 1080 O O . ILE A 1 135 ? -9.313 1.798 27.498 1.00 90.38 135 ILE A O 1
ATOM 1084 N N . ARG A 1 136 ? -8.043 0.170 26.604 1.00 92.38 136 ARG A N 1
ATOM 1085 C CA . ARG A 1 136 ? -8.346 -0.822 27.639 1.00 92.38 136 ARG A CA 1
ATOM 1086 C C . ARG A 1 136 ? -7.831 -0.402 29.009 1.00 92.38 136 ARG A C 1
ATOM 1088 O O . ARG A 1 136 ? -8.553 -0.542 29.992 1.00 92.38 136 ARG A O 1
ATOM 1095 N N . LYS A 1 137 ? -6.602 0.109 29.087 1.00 92.81 137 LYS A N 1
ATOM 1096 C CA . LYS A 1 137 ? -5.965 0.493 30.355 1.00 92.81 137 LYS A CA 1
ATOM 1097 C C . LYS A 1 137 ? -6.513 1.800 30.920 1.00 92.81 137 LYS A C 1
ATOM 1099 O O . LYS A 1 137 ? -6.712 1.887 32.125 1.00 92.81 137 LYS A O 1
ATOM 1104 N N . THR A 1 138 ? -6.747 2.798 30.072 1.00 91.12 138 THR A N 1
ATOM 1105 C CA . THR A 1 138 ? -7.125 4.150 30.510 1.00 91.12 138 THR A CA 1
ATOM 1106 C C . THR A 1 138 ? -8.633 4.326 30.655 1.00 91.12 138 THR A C 1
ATOM 1108 O O . THR A 1 138 ? -9.074 5.037 31.551 1.00 91.12 138 THR A O 1
ATOM 1111 N N . PHE A 1 139 ? -9.431 3.679 29.799 1.00 87.25 139 PHE A N 1
ATOM 1112 C CA . PHE A 1 139 ? -10.886 3.871 29.761 1.00 87.25 139 PHE A CA 1
ATOM 1113 C C . PHE A 1 139 ? -11.680 2.600 30.062 1.00 87.25 139 PHE A C 1
ATOM 1115 O O . PHE A 1 139 ? -12.907 2.647 30.037 1.00 87.25 139 PHE A O 1
ATOM 1122 N N . HIS A 1 140 ? -11.012 1.468 30.321 1.00 88.94 140 HIS A N 1
ATOM 1123 C CA . HIS A 1 140 ? -11.651 0.170 30.573 1.00 88.94 140 HIS A CA 1
ATOM 1124 C C . HIS A 1 140 ? -12.625 -0.259 29.462 1.00 88.94 140 HIS A C 1
ATOM 1126 O O . HIS A 1 140 ? -13.617 -0.943 29.707 1.00 88.94 140 HIS A O 1
ATOM 1132 N N . LYS A 1 141 ? -12.330 0.138 28.216 1.00 86.62 141 LYS A N 1
ATOM 1133 C CA . LYS A 1 141 ? -13.108 -0.206 27.017 1.00 86.62 141 LYS A CA 1
ATOM 1134 C C . LYS A 1 141 ? -12.316 -1.110 26.091 1.00 86.62 141 LYS A C 1
ATOM 1136 O O . LYS A 1 141 ? -11.090 -1.081 26.082 1.00 86.62 141 LYS A O 1
ATOM 1141 N N . ASN A 1 142 ? -13.020 -1.899 25.288 1.00 88.12 142 ASN A N 1
ATOM 1142 C CA . ASN A 1 142 ? -12.393 -2.824 24.354 1.00 88.12 142 ASN A CA 1
ATOM 1143 C C . ASN A 1 142 ? -12.734 -2.444 22.913 1.00 88.12 142 ASN A C 1
ATOM 1145 O O . ASN A 1 142 ? -13.898 -2.496 22.523 1.00 88.12 142 ASN A O 1
ATOM 1149 N N . ILE A 1 143 ? -11.713 -2.093 22.131 1.00 88.88 143 ILE A N 1
ATOM 1150 C CA . ILE A 1 143 ? -11.850 -1.910 20.686 1.00 88.88 143 ILE A CA 1
ATOM 1151 C C . ILE A 1 143 ? -11.729 -3.281 20.031 1.00 88.88 143 ILE A C 1
ATOM 1153 O O . ILE A 1 143 ? -10.727 -3.972 20.209 1.00 88.88 143 ILE A O 1
ATOM 1157 N N . THR A 1 144 ? -12.751 -3.672 19.280 1.00 90.50 144 THR A N 1
ATOM 1158 C CA . THR A 1 144 ? -12.806 -4.960 18.579 1.00 90.50 144 THR A CA 1
ATOM 1159 C C . THR A 1 144 ? -12.696 -4.800 17.070 1.00 90.50 144 THR A C 1
ATOM 1161 O O . THR A 1 144 ? -12.283 -5.740 16.396 1.00 90.50 144 THR A O 1
ATOM 1164 N N . GLN A 1 145 ? -13.033 -3.620 16.547 1.00 93.44 145 GLN A N 1
ATOM 1165 C CA . GLN A 1 145 ? -13.077 -3.349 15.117 1.00 93.44 145 GLN A CA 1
ATOM 1166 C C . GLN A 1 145 ? -12.349 -2.056 14.751 1.00 93.44 145 GLN A C 1
ATOM 1168 O O . GLN A 1 145 ? -12.389 -1.061 15.480 1.00 93.44 145 GLN A O 1
ATOM 1173 N N . PHE A 1 146 ? -11.721 -2.071 13.581 1.00 95.06 146 PHE A N 1
ATOM 1174 C CA . PHE A 1 146 ? -11.014 -0.942 13.003 1.00 95.06 146 PHE A CA 1
ATOM 1175 C C . PHE A 1 146 ? -11.521 -0.633 11.598 1.00 95.06 146 PHE A C 1
ATOM 1177 O O . PHE A 1 146 ? -11.739 -1.536 10.789 1.00 95.06 146 PHE A O 1
ATOM 1184 N N . THR A 1 147 ? -11.631 0.658 11.304 1.00 95.50 147 THR A N 1
ATOM 1185 C CA . THR A 1 147 ? -11.740 1.175 9.940 1.00 95.50 147 THR A CA 1
ATOM 1186 C C . THR A 1 147 ? -10.409 1.815 9.576 1.00 95.50 147 THR A C 1
ATOM 1188 O O . THR A 1 147 ? -9.947 2.711 10.285 1.00 95.50 147 THR A O 1
ATOM 1191 N N . LEU A 1 148 ? -9.771 1.357 8.500 1.00 95.50 148 LEU A N 1
ATOM 1192 C CA . LEU A 1 148 ? -8.482 1.898 8.059 1.00 95.50 148 LEU A CA 1
ATOM 1193 C C . LEU A 1 148 ? -8.670 2.860 6.892 1.00 95.50 148 LEU A C 1
ATOM 1195 O O . LEU A 1 148 ? -9.414 2.576 5.960 1.00 95.50 148 LEU A O 1
ATOM 1199 N N . THR A 1 149 ? -7.955 3.977 6.904 1.00 93.88 149 THR A N 1
ATOM 1200 C CA . THR A 1 149 ? -7.946 4.933 5.793 1.00 93.88 149 THR A CA 1
ATOM 1201 C C . THR A 1 149 ? -6.540 5.461 5.563 1.00 93.88 149 THR A C 1
ATOM 1203 O O . THR A 1 149 ? -5.725 5.540 6.484 1.00 93.88 149 THR A O 1
ATOM 1206 N N . GLY A 1 150 ? -6.245 5.858 4.333 1.00 90.00 150 GLY A N 1
ATOM 1207 C CA . GLY A 1 150 ? -4.958 6.447 3.995 1.00 90.00 150 GLY A CA 1
ATOM 1208 C C . GLY A 1 150 ? -4.918 6.914 2.551 1.00 90.00 150 GLY A C 1
ATOM 1209 O O . GLY A 1 150 ? -5.671 6.428 1.711 1.00 90.00 150 GLY A O 1
ATOM 1210 N N . VAL A 1 151 ? -4.026 7.864 2.278 1.00 88.56 151 VAL A N 1
ATOM 1211 C CA . VAL A 1 151 ? -3.848 8.439 0.940 1.00 88.56 151 VAL A CA 1
ATOM 1212 C C . VAL A 1 151 ? -2.643 7.795 0.264 1.00 88.56 151 VAL A C 1
ATOM 1214 O O . VAL A 1 151 ? -1.584 7.685 0.892 1.00 88.56 151 VAL A O 1
ATOM 1217 N N . SER A 1 152 ? -2.773 7.404 -1.006 1.00 87.94 152 SER A N 1
ATOM 1218 C CA . SER A 1 152 ? -1.679 6.876 -1.830 1.00 87.94 152 SER A CA 1
ATOM 1219 C C . SER A 1 152 ? -1.016 5.670 -1.148 1.00 87.94 152 SER A C 1
ATOM 1221 O O . SER A 1 152 ? -1.682 4.667 -0.895 1.00 87.94 152 SER A O 1
ATOM 1223 N N . MET A 1 153 ? 0.255 5.748 -0.753 1.00 87.25 153 MET A N 1
ATOM 1224 C CA . MET A 1 153 ? 0.940 4.679 -0.018 1.00 87.25 153 MET A CA 1
ATOM 1225 C C . MET A 1 153 ? 0.221 4.298 1.284 1.00 87.25 153 MET A C 1
ATOM 1227 O O . MET A 1 153 ? 0.211 3.127 1.651 1.00 87.25 153 MET A O 1
ATOM 1231 N N . GLY A 1 154 ? -0.436 5.243 1.966 1.00 87.81 154 GLY A N 1
ATOM 1232 C CA . GLY A 1 154 ? -1.283 4.931 3.122 1.00 87.81 154 GLY A CA 1
ATOM 1233 C C . GLY A 1 154 ? -2.528 4.126 2.736 1.00 87.81 154 GLY A C 1
ATOM 1234 O O . GLY A 1 154 ? -2.922 3.213 3.460 1.00 87.81 154 GLY A O 1
ATOM 1235 N N . GLY A 1 155 ? -3.112 4.411 1.569 1.00 91.56 155 GLY A N 1
ATOM 1236 C CA . GLY A 1 155 ? -4.206 3.624 0.995 1.00 91.56 155 GLY A CA 1
ATOM 1237 C C . GLY A 1 155 ? -3.750 2.203 0.666 1.00 91.56 155 GLY A C 1
ATOM 1238 O O . GLY A 1 155 ? -4.436 1.237 0.990 1.00 91.56 155 GLY A O 1
ATOM 1239 N N . TRP A 1 156 ? -2.534 2.055 0.144 1.00 93.69 156 TRP A N 1
ATOM 1240 C CA . TRP A 1 156 ? -1.931 0.750 -0.135 1.00 93.69 156 TRP A CA 1
ATOM 1241 C C . TRP A 1 156 ? -1.736 -0.060 1.148 1.00 93.69 156 TRP A C 1
ATOM 1243 O O . TRP A 1 156 ? -2.124 -1.224 1.242 1.00 93.69 156 TRP A O 1
ATOM 1253 N N . VAL A 1 157 ? -1.201 0.576 2.188 1.00 95.12 157 VAL A N 1
ATOM 1254 C CA . VAL A 1 157 ? -1.031 -0.061 3.496 1.00 95.12 157 VAL A CA 1
ATOM 1255 C C . VAL A 1 157 ? -2.375 -0.436 4.112 1.00 95.12 157 VAL A C 1
ATOM 1257 O O . VAL A 1 157 ? -2.455 -1.486 4.746 1.00 95.12 157 VAL A O 1
ATOM 1260 N N . SER A 1 158 ? -3.436 0.349 3.901 1.00 95.19 158 SER A N 1
ATOM 1261 C CA . SER A 1 158 ? -4.777 -0.006 4.384 1.00 95.19 158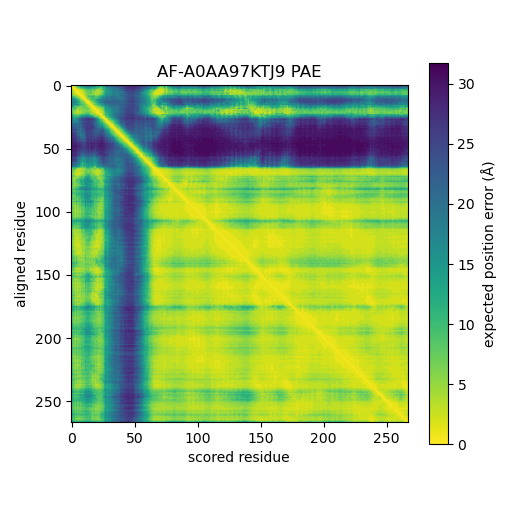 SER A CA 1
ATOM 1262 C C . SER A 1 158 ? -5.282 -1.318 3.767 1.00 95.19 158 SER A C 1
ATOM 1264 O O . SER A 1 158 ? -5.727 -2.197 4.506 1.00 95.19 158 SER A O 1
ATOM 1266 N N . TRP A 1 159 ? -5.093 -1.512 2.455 1.00 95.88 159 TRP A N 1
ATOM 1267 C CA . TRP A 1 159 ? -5.403 -2.765 1.759 1.00 95.88 159 TRP A CA 1
ATOM 1268 C C . TRP A 1 159 ? -4.614 -3.950 2.310 1.00 95.88 159 TRP A C 1
ATOM 1270 O O . TRP A 1 159 ? -5.182 -4.988 2.647 1.00 95.88 159 TRP A O 1
ATOM 1280 N N . LEU A 1 160 ? -3.294 -3.813 2.416 1.00 96.62 160 LEU A N 1
ATOM 1281 C CA . LEU A 1 160 ? -2.444 -4.917 2.861 1.00 96.62 160 LEU A CA 1
ATOM 1282 C C . LEU A 1 160 ? -2.648 -5.239 4.346 1.00 96.62 160 LEU A C 1
ATOM 1284 O O . LEU A 1 160 ? -2.597 -6.402 4.732 1.00 96.62 160 LEU A O 1
ATOM 1288 N N . THR A 1 161 ? -2.942 -4.238 5.178 1.00 97.38 161 THR A N 1
ATOM 1289 C CA . THR A 1 161 ? -3.261 -4.457 6.597 1.00 97.38 161 THR A CA 1
ATOM 1290 C C . THR A 1 161 ? -4.584 -5.204 6.750 1.00 97.38 161 THR A C 1
ATOM 1292 O O . THR A 1 161 ? -4.662 -6.153 7.527 1.00 97.38 161 THR A O 1
ATOM 1295 N N . ALA A 1 162 ? -5.598 -4.850 5.958 1.00 96.81 162 ALA A N 1
ATOM 1296 C CA . ALA A 1 162 ? -6.870 -5.568 5.926 1.00 96.81 162 ALA A CA 1
ATOM 1297 C C . ALA A 1 162 ? -6.717 -7.047 5.527 1.00 96.81 162 ALA A C 1
ATOM 1299 O O . ALA A 1 162 ? -7.482 -7.889 5.982 1.00 96.81 162 ALA A O 1
ATOM 1300 N N . ALA A 1 163 ? -5.703 -7.390 4.724 1.00 96.19 163 ALA A N 1
ATOM 1301 C CA . ALA A 1 163 ? -5.440 -8.772 4.315 1.00 96.19 163 ALA A CA 1
ATOM 1302 C C . ALA A 1 163 ? -4.815 -9.643 5.419 1.00 96.19 163 ALA A C 1
ATOM 1304 O O . ALA A 1 163 ? -4.740 -10.867 5.265 1.00 96.19 163 ALA A O 1
ATOM 1305 N N . VAL A 1 164 ? -4.300 -9.043 6.496 1.00 96.75 164 VAL A N 1
ATOM 1306 C CA . VAL A 1 164 ? -3.541 -9.762 7.535 1.00 96.75 164 VAL A CA 1
ATOM 1307 C C . VAL A 1 164 ? -4.125 -9.623 8.937 1.00 96.75 164 VAL A C 1
ATOM 1309 O O . VAL A 1 164 ? -3.758 -10.411 9.806 1.00 96.75 164 VAL A O 1
ATOM 1312 N N . ASP A 1 165 ? -5.021 -8.662 9.173 1.00 97.38 165 ASP A N 1
ATOM 1313 C CA . ASP A 1 165 ? -5.588 -8.397 10.495 1.00 97.38 165 ASP A CA 1
ATOM 1314 C C . ASP A 1 165 ? -7.120 -8.452 10.482 1.00 97.38 165 ASP A C 1
ATOM 1316 O O . ASP A 1 165 ? -7.797 -7.598 9.911 1.00 97.38 165 ASP A O 1
ATOM 1320 N N . SER A 1 166 ? -7.678 -9.453 11.166 1.00 95.94 166 SER A N 1
ATOM 1321 C CA . SER A 1 166 ? -9.122 -9.704 11.212 1.00 95.94 166 SER A CA 1
ATOM 1322 C C . SER A 1 166 ? -9.916 -8.657 11.994 1.00 95.94 166 SER A C 1
ATOM 1324 O O . SER A 1 166 ? -11.145 -8.703 11.990 1.00 95.94 166 SER A O 1
ATOM 1326 N N . ARG A 1 167 ? -9.254 -7.734 12.705 1.00 96.25 167 ARG A N 1
ATOM 1327 C CA . ARG A 1 167 ? -9.934 -6.626 13.392 1.00 96.25 167 ARG A CA 1
ATOM 1328 C C . ARG A 1 167 ? -10.380 -5.547 12.408 1.00 96.25 167 ARG A C 1
ATOM 1330 O O . ARG A 1 167 ? -11.159 -4.679 12.789 1.00 96.25 167 ARG A O 1
ATOM 1337 N N . VAL A 1 168 ? -9.892 -5.555 11.167 1.00 97.12 168 VAL A N 1
ATOM 1338 C CA . VAL A 1 168 ? -10.279 -4.571 10.152 1.00 97.12 168 VAL A CA 1
ATOM 1339 C C . VAL A 1 168 ? -11.650 -4.929 9.581 1.00 97.12 168 VAL A C 1
ATOM 1341 O O . VAL A 1 168 ? -11.806 -5.944 8.912 1.00 97.12 168 VAL A O 1
ATOM 1344 N N . ALA A 1 169 ? -12.644 -4.082 9.843 1.00 95.69 169 ALA A N 1
ATOM 1345 C CA . ALA A 1 169 ? -14.015 -4.262 9.362 1.00 95.69 169 ALA A CA 1
ATOM 1346 C C . ALA A 1 169 ? -14.268 -3.525 8.038 1.00 95.69 169 ALA A C 1
ATOM 1348 O O . ALA A 1 169 ? -15.060 -3.975 7.211 1.00 95.69 169 ALA A O 1
ATOM 1349 N N . ALA A 1 170 ? -13.588 -2.396 7.826 1.00 96.00 170 ALA A N 1
ATOM 1350 C CA . ALA A 1 170 ? -13.725 -1.600 6.617 1.00 96.00 170 ALA A CA 1
ATOM 1351 C C . ALA A 1 170 ? -12.422 -0.882 6.254 1.00 96.00 170 ALA A C 1
ATOM 1353 O O . ALA A 1 170 ? -11.600 -0.569 7.122 1.00 96.00 170 ALA A O 1
ATOM 1354 N N . ILE A 1 171 ? -12.259 -0.578 4.968 1.00 96.25 171 ILE A N 1
ATOM 1355 C CA . ILE A 1 171 ? -11.163 0.247 4.460 1.00 96.25 171 ILE A CA 1
ATOM 1356 C C . ILE A 1 171 ? -11.665 1.373 3.560 1.00 96.25 171 ILE A C 1
ATOM 1358 O O . ILE A 1 171 ? -12.611 1.205 2.788 1.00 96.25 171 ILE A O 1
ATOM 1362 N N . ILE A 1 172 ? -10.988 2.515 3.647 1.00 96.06 172 ILE A N 1
ATOM 1363 C CA . ILE A 1 172 ? -11.220 3.708 2.834 1.00 96.06 172 ILE A CA 1
ATOM 1364 C C . ILE A 1 172 ? -9.888 4.119 2.177 1.00 96.06 172 ILE A C 1
ATOM 1366 O O . ILE A 1 172 ? -9.217 5.050 2.631 1.00 96.06 172 ILE A O 1
ATOM 1370 N N . PRO A 1 173 ? -9.415 3.379 1.160 1.00 93.88 173 PRO A N 1
ATOM 1371 C CA . PRO A 1 173 ? -8.218 3.752 0.418 1.00 93.88 173 PRO A CA 1
ATOM 1372 C C . PRO A 1 173 ? -8.511 4.973 -0.468 1.00 93.88 173 PRO A C 1
ATOM 1374 O O . PRO A 1 173 ? -9.465 4.970 -1.247 1.00 93.88 173 PRO A O 1
ATOM 1377 N N . ILE A 1 174 ? -7.681 6.013 -0.358 1.00 91.00 174 ILE A N 1
ATOM 1378 C CA . ILE A 1 174 ? -7.815 7.261 -1.122 1.00 91.00 174 ILE A CA 1
ATOM 1379 C C . ILE A 1 174 ? -6.652 7.373 -2.103 1.00 91.00 174 ILE A C 1
ATOM 1381 O O . ILE A 1 174 ? -5.497 7.352 -1.678 1.00 91.00 174 ILE A O 1
ATOM 1385 N N . GLY A 1 175 ? -6.941 7.519 -3.395 1.00 83.31 175 GLY A N 1
ATOM 1386 C CA . GLY A 1 175 ? -5.922 7.591 -4.443 1.00 83.31 175 GLY A CA 1
ATOM 1387 C C . GLY A 1 175 ? -4.995 6.382 -4.388 1.00 83.31 175 GLY A C 1
ATOM 1388 O O . GLY A 1 175 ? -3.788 6.548 -4.320 1.00 83.31 175 GLY A O 1
ATOM 1389 N N . MET A 1 176 ? -5.561 5.182 -4.251 1.00 84.56 176 MET A N 1
ATOM 1390 C CA . MET A 1 176 ? -4.855 3.906 -4.369 1.00 84.56 176 MET A CA 1
ATOM 1391 C C . MET A 1 176 ? -5.813 2.863 -4.958 1.00 84.56 176 MET A C 1
ATOM 1393 O O . MET A 1 176 ? -6.265 1.934 -4.282 1.00 84.56 176 MET A O 1
ATOM 1397 N N . ASP A 1 177 ? -6.150 3.057 -6.226 1.00 85.44 177 ASP A N 1
ATOM 1398 C CA . ASP A 1 177 ? -6.924 2.159 -7.090 1.00 85.44 177 ASP A CA 1
ATOM 1399 C C . ASP A 1 177 ? -6.026 1.459 -8.123 1.00 85.44 177 ASP A C 1
ATOM 1401 O O . ASP A 1 177 ? -6.452 1.054 -9.195 1.00 85.44 177 ASP A O 1
ATOM 1405 N N . PHE A 1 178 ? -4.751 1.293 -7.799 1.00 87.31 178 PHE A N 1
ATOM 1406 C CA . PHE A 1 178 ? -3.797 0.599 -8.651 1.00 87.31 178 PHE A CA 1
ATOM 1407 C C . PHE A 1 178 ? -3.613 -0.810 -8.117 1.00 87.31 178 PHE A C 1
ATOM 1409 O O . PHE A 1 178 ? -2.868 -1.028 -7.173 1.00 87.31 178 PHE A O 1
ATOM 1416 N N . MET A 1 179 ? -4.360 -1.761 -8.656 1.00 91.56 179 MET A N 1
ATOM 1417 C CA . MET A 1 179 ? -4.263 -3.192 -8.343 1.00 91.56 179 MET A CA 1
ATOM 1418 C C . MET A 1 179 ? -4.170 -3.956 -9.651 1.00 91.56 179 MET A C 1
ATOM 1420 O O . MET A 1 179 ? -4.520 -3.398 -10.683 1.00 91.56 179 MET A O 1
ATOM 1424 N N . ASN A 1 180 ? -3.753 -5.217 -9.638 1.00 94.25 180 ASN A N 1
ATOM 1425 C CA . ASN A 1 180 ? -3.417 -5.926 -10.874 1.00 94.25 180 ASN A CA 1
ATOM 1426 C C . ASN A 1 180 ? -2.292 -5.183 -11.625 1.00 94.25 180 ASN A C 1
ATOM 1428 O O . ASN A 1 180 ? -2.476 -4.649 -12.722 1.00 94.25 180 ASN A O 1
ATOM 1432 N N . PHE A 1 181 ? -1.137 -5.067 -10.961 1.00 93.56 181 PHE A N 1
ATOM 1433 C CA . PHE A 1 181 ? -0.052 -4.156 -11.333 1.00 93.56 181 PHE A CA 1
ATOM 1434 C C . PHE A 1 181 ? 0.416 -4.307 -12.766 1.00 93.56 181 PHE A C 1
ATOM 1436 O O . PHE A 1 181 ? 0.573 -3.295 -13.434 1.00 93.56 181 PHE A O 1
ATOM 1443 N N . THR A 1 182 ? 0.656 -5.529 -13.238 1.00 94.12 182 THR A N 1
ATOM 1444 C CA . THR A 1 182 ? 1.168 -5.744 -14.596 1.00 94.12 182 THR A CA 1
ATOM 1445 C C . THR A 1 182 ? 0.224 -5.127 -15.628 1.00 94.12 182 THR A C 1
ATOM 1447 O O . THR A 1 182 ? 0.655 -4.301 -16.430 1.00 94.12 182 THR A O 1
ATOM 1450 N N . GLU A 1 183 ? -1.075 -5.420 -15.540 1.00 95.06 183 GLU A N 1
ATOM 1451 C CA . GLU A 1 183 ? -2.076 -4.865 -16.455 1.00 95.06 183 GLU A CA 1
ATOM 1452 C C . GLU A 1 183 ? -2.201 -3.345 -16.335 1.00 95.06 183 GLU A C 1
ATOM 1454 O O . GLU A 1 183 ? -2.189 -2.641 -17.346 1.00 95.06 183 GLU A O 1
ATOM 1459 N N . ASN A 1 184 ? -2.259 -2.819 -15.110 1.00 94.56 184 ASN A N 1
ATOM 1460 C CA . ASN A 1 184 ? -2.418 -1.384 -14.886 1.00 94.56 184 ASN A CA 1
ATOM 1461 C C . ASN A 1 184 ? -1.162 -0.569 -15.258 1.00 94.56 184 ASN A C 1
ATOM 1463 O O . ASN A 1 184 ? -1.282 0.543 -15.774 1.00 94.56 184 ASN A O 1
ATOM 1467 N N . PHE A 1 185 ? 0.046 -1.119 -15.095 1.00 94.81 185 PHE A N 1
ATOM 1468 C CA . PHE A 1 185 ? 1.272 -0.492 -15.601 1.00 94.81 185 PHE A CA 1
ATOM 1469 C C . PHE A 1 185 ? 1.285 -0.447 -17.131 1.00 94.81 185 PHE A C 1
ATOM 1471 O O . PHE A 1 185 ? 1.587 0.599 -17.711 1.00 94.81 185 PHE A O 1
ATOM 1478 N N . HIS A 1 186 ? 0.923 -1.548 -17.796 1.00 95.12 186 HIS A N 1
ATOM 1479 C CA . HIS A 1 186 ? 0.821 -1.580 -19.257 1.00 95.12 186 HIS A CA 1
ATOM 1480 C C . HIS A 1 186 ? -0.251 -0.623 -19.778 1.00 95.12 186 HIS A C 1
ATOM 1482 O O . HIS A 1 186 ? -0.038 0.062 -20.779 1.00 95.12 186 HIS A O 1
ATOM 1488 N N . HIS A 1 187 ? -1.394 -0.551 -19.096 1.00 94.75 187 HIS A N 1
ATOM 1489 C CA . HIS A 1 187 ? -2.469 0.391 -19.397 1.00 94.75 187 HIS A CA 1
ATOM 1490 C C . HIS A 1 187 ? -1.994 1.837 -19.334 1.00 94.75 187 HIS A C 1
ATOM 1492 O O . HIS A 1 187 ? -2.156 2.570 -20.310 1.00 94.75 187 HIS A O 1
ATOM 1498 N N . GLN A 1 188 ? -1.338 2.226 -18.240 1.00 93.12 188 GLN A N 1
ATOM 1499 C CA . GLN A 1 188 ? -0.801 3.574 -18.091 1.00 93.12 188 GLN A CA 1
ATOM 1500 C C . GLN A 1 188 ? 0.174 3.926 -19.217 1.00 93.12 188 GLN A C 1
ATOM 1502 O O . GLN A 1 188 ? 0.057 4.998 -19.815 1.00 93.12 188 GLN A O 1
ATOM 1507 N N . TYR A 1 189 ? 1.090 3.012 -19.553 1.00 94.31 189 TYR A N 1
ATOM 1508 C CA . TYR A 1 189 ? 2.046 3.239 -20.634 1.00 94.31 189 TYR A CA 1
ATOM 1509 C C . TYR A 1 189 ? 1.357 3.494 -21.978 1.00 94.31 189 TYR A C 1
ATOM 1511 O O . TYR A 1 189 ? 1.721 4.425 -22.699 1.00 94.31 189 TYR A O 1
ATOM 1519 N N . ARG A 1 190 ? 0.335 2.693 -22.312 1.00 94.81 190 ARG A N 1
ATOM 1520 C CA . ARG A 1 190 ? -0.447 2.855 -23.549 1.00 94.81 190 ARG A CA 1
ATOM 1521 C C . ARG A 1 190 ? -1.254 4.150 -23.560 1.00 94.81 190 ARG A C 1
ATOM 1523 O O . ARG A 1 190 ? -1.325 4.795 -24.599 1.00 94.81 190 ARG A O 1
ATOM 1530 N N . ALA A 1 191 ? -1.850 4.524 -22.432 1.00 92.88 191 ALA A N 1
ATOM 1531 C CA . ALA A 1 191 ? -2.695 5.708 -22.328 1.00 92.88 191 ALA A CA 1
ATOM 1532 C C . ALA A 1 191 ? -1.898 7.016 -22.483 1.00 92.88 191 ALA A C 1
ATOM 1534 O O . ALA A 1 191 ? -2.376 7.946 -23.129 1.00 92.88 191 ALA A O 1
ATOM 1535 N N . TYR A 1 192 ? -0.676 7.082 -21.947 1.00 92.00 192 TYR A N 1
ATOM 1536 C CA . TYR A 1 192 ? 0.185 8.268 -22.052 1.00 92.00 192 TYR A CA 1
ATOM 1537 C C . TYR A 1 192 ? 1.214 8.215 -23.181 1.00 92.00 192 TYR A C 1
ATOM 1539 O O . TYR A 1 192 ? 1.927 9.195 -23.396 1.00 92.00 192 TYR A O 1
ATOM 1547 N N . CYS A 1 193 ? 1.310 7.097 -23.906 1.00 92.69 193 CYS A N 1
ATOM 1548 C CA . CYS A 1 193 ? 2.414 6.827 -24.831 1.00 92.69 193 CYS A CA 1
ATOM 1549 C C . CYS A 1 193 ? 3.793 6.976 -24.149 1.00 92.69 193 CYS A C 1
ATOM 1551 O O . CYS A 1 193 ? 4.751 7.470 -24.747 1.00 92.69 193 CYS A O 1
ATOM 1553 N N . GLY A 1 194 ? 3.886 6.587 -22.875 1.00 92.44 194 GLY A N 1
ATOM 1554 C CA . GLY A 1 194 ? 5.048 6.823 -22.025 1.00 92.44 194 GLY A CA 1
ATOM 1555 C C . GLY A 1 194 ? 4.750 6.616 -20.541 1.00 92.44 194 GLY A C 1
ATOM 1556 O O . GLY A 1 194 ? 3.649 6.236 -20.155 1.00 92.44 194 GLY A O 1
ATOM 1557 N N . TRP A 1 195 ? 5.745 6.869 -19.690 1.00 92.31 195 TRP A N 1
ATOM 1558 C CA . TRP A 1 195 ? 5.581 6.798 -18.237 1.00 92.31 195 TRP A CA 1
ATOM 1559 C C . TRP A 1 195 ? 5.232 8.166 -17.654 1.00 92.31 195 TRP A C 1
ATOM 1561 O O . TRP A 1 195 ? 5.860 9.168 -17.996 1.00 92.31 195 TRP A O 1
ATOM 1571 N N . SER A 1 196 ? 4.287 8.180 -16.714 1.00 90.50 196 SER A N 1
ATOM 1572 C CA . SER A 1 196 ? 4.003 9.341 -15.869 1.00 90.50 196 SER A CA 1
ATOM 1573 C C . SER A 1 196 ? 5.265 9.828 -15.149 1.00 90.50 196 SER A C 1
ATOM 1575 O O . SER A 1 196 ? 6.109 9.023 -14.735 1.00 90.50 196 SER A O 1
ATOM 1577 N N . TYR A 1 197 ? 5.370 11.141 -14.909 1.00 88.56 197 TYR A N 1
ATOM 1578 C CA . TYR A 1 197 ? 6.453 11.721 -14.100 1.00 88.56 197 TYR A CA 1
ATOM 1579 C C . TYR A 1 197 ? 6.574 11.041 -12.728 1.00 88.56 197 TYR A C 1
ATOM 1581 O O . TYR A 1 197 ? 7.672 10.864 -12.199 1.00 88.56 197 TYR A O 1
ATOM 1589 N N . MET A 1 198 ? 5.447 10.612 -12.164 1.00 87.00 198 MET A N 1
ATOM 1590 C CA . MET A 1 198 ? 5.394 9.966 -10.858 1.00 87.00 198 MET A CA 1
ATOM 1591 C C . MET A 1 198 ? 6.049 8.570 -10.855 1.00 87.00 198 MET A C 1
ATOM 1593 O O . MET A 1 198 ? 6.522 8.127 -9.808 1.00 87.00 198 MET A O 1
ATOM 1597 N N . LEU A 1 199 ? 6.173 7.909 -12.016 1.00 91.56 199 LEU A N 1
ATOM 1598 C CA . LEU A 1 199 ? 6.914 6.650 -12.173 1.00 91.56 199 LEU A CA 1
ATOM 1599 C C . LEU A 1 199 ? 8.404 6.817 -12.461 1.00 91.56 199 LEU A C 1
ATOM 1601 O O . LEU A 1 199 ? 9.120 5.818 -12.561 1.00 91.56 199 LEU A O 1
ATOM 1605 N N . ARG A 1 200 ? 8.907 8.050 -12.532 1.00 93.06 200 ARG A N 1
ATOM 1606 C CA . ARG A 1 200 ? 10.325 8.323 -12.777 1.00 93.06 200 ARG A CA 1
ATOM 1607 C C . ARG A 1 200 ? 11.279 7.481 -11.907 1.00 93.06 200 ARG A C 1
ATOM 1609 O O . ARG A 1 200 ? 12.185 6.889 -12.491 1.00 93.06 200 ARG A O 1
ATOM 1616 N N . PRO A 1 201 ? 11.084 7.325 -10.579 1.00 93.62 201 PRO A N 1
ATOM 1617 C CA . PRO A 1 201 ? 11.983 6.498 -9.767 1.00 93.62 201 PRO A CA 1
ATOM 1618 C C . PRO A 1 201 ? 12.000 5.018 -10.178 1.00 93.62 201 PRO A C 1
ATOM 1620 O O . PRO A 1 201 ? 13.029 4.355 -10.073 1.00 93.62 201 PRO A O 1
ATOM 1623 N N . PHE A 1 202 ? 10.876 4.493 -10.673 1.00 95.25 202 PHE A N 1
ATOM 1624 C CA . PHE A 1 202 ? 10.758 3.112 -11.149 1.00 95.25 202 PHE A CA 1
ATOM 1625 C C . PHE A 1 202 ? 11.427 2.934 -12.508 1.00 95.25 202 PHE A C 1
ATOM 1627 O O . PHE A 1 202 ? 12.139 1.952 -12.726 1.00 95.25 202 PHE A O 1
ATOM 1634 N N . TYR A 1 203 ? 11.231 3.903 -13.401 1.00 95.19 203 TYR A N 1
ATOM 1635 C CA . TYR A 1 203 ? 11.855 3.929 -14.717 1.00 95.19 203 TYR A CA 1
ATOM 1636 C C . TYR A 1 203 ? 13.383 4.040 -14.624 1.00 95.19 203 TYR A C 1
ATOM 1638 O O . TYR A 1 203 ? 14.098 3.240 -15.222 1.00 95.19 203 TYR A O 1
ATOM 1646 N N . GLU A 1 204 ? 13.903 4.964 -13.810 1.00 95.69 204 GLU A N 1
ATOM 1647 C CA . GLU A 1 204 ? 15.350 5.168 -13.627 1.00 95.69 204 GLU A CA 1
ATOM 1648 C C . GLU A 1 204 ? 16.049 3.952 -12.994 1.00 95.69 204 GLU A C 1
ATOM 1650 O O . GLU A 1 204 ? 17.235 3.726 -13.226 1.00 95.69 204 GLU A O 1
ATOM 1655 N N . LEU A 1 205 ? 15.315 3.145 -12.221 1.00 96.12 205 LEU A N 1
ATOM 1656 C CA . LEU A 1 205 ? 15.786 1.870 -11.669 1.00 96.12 205 LEU A CA 1
ATOM 1657 C C . LEU A 1 205 ? 15.512 0.668 -12.588 1.00 96.12 205 LEU A C 1
ATOM 1659 O O . LEU A 1 205 ? 15.762 -0.4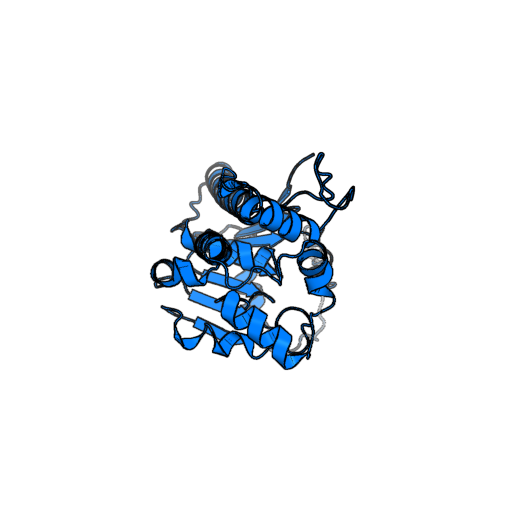74 -12.198 1.00 96.12 205 LEU A O 1
ATOM 1663 N N . ASN A 1 206 ? 15.031 0.902 -13.810 1.00 95.69 206 ASN A N 1
ATOM 1664 C CA . ASN A 1 206 ? 14.737 -0.119 -14.813 1.00 95.69 206 ASN A CA 1
ATOM 1665 C C . ASN A 1 206 ? 13.712 -1.175 -14.341 1.00 95.69 206 ASN A C 1
ATOM 1667 O O . ASN A 1 206 ? 13.777 -2.340 -14.736 1.00 95.69 206 ASN A O 1
ATOM 1671 N N . ILE A 1 207 ? 12.778 -0.787 -13.465 1.00 96.50 207 ILE A N 1
ATOM 1672 C CA . ILE A 1 207 ? 11.710 -1.662 -12.949 1.00 96.50 207 ILE A CA 1
ATOM 1673 C C . ILE A 1 207 ? 10.606 -1.827 -13.990 1.00 96.50 207 ILE A C 1
ATOM 1675 O O . ILE A 1 207 ? 10.087 -2.922 -14.179 1.00 96.50 207 ILE A O 1
ATOM 1679 N N . THR A 1 208 ? 10.286 -0.755 -14.710 1.00 94.69 208 THR A N 1
ATOM 1680 C CA . THR A 1 208 ? 9.257 -0.738 -15.759 1.00 94.69 208 THR A CA 1
ATOM 1681 C C . THR A 1 208 ? 9.563 -1.685 -16.923 1.00 94.69 208 THR A C 1
ATOM 1683 O O . THR A 1 208 ? 8.656 -2.111 -17.621 1.00 94.69 208 THR A O 1
ATOM 1686 N N . CYS A 1 209 ? 10.827 -2.062 -17.128 1.00 94.88 209 CYS A N 1
ATOM 1687 C CA . CYS A 1 209 ? 11.224 -3.050 -18.139 1.00 94.88 209 CYS A CA 1
ATOM 1688 C C . CYS A 1 209 ? 11.119 -4.501 -17.639 1.00 94.88 209 CYS A C 1
ATOM 1690 O O . CYS A 1 209 ? 11.458 -5.429 -18.368 1.00 94.88 209 CYS A O 1
ATOM 1692 N N . LYS A 1 210 ? 10.711 -4.708 -16.381 1.00 95.69 210 LYS A N 1
ATOM 1693 C CA . LYS A 1 210 ? 10.650 -6.025 -15.732 1.00 95.69 210 LYS A CA 1
ATOM 1694 C C . LYS A 1 210 ? 9.229 -6.498 -15.440 1.00 95.69 210 LYS A C 1
ATOM 1696 O O . LYS A 1 210 ? 9.087 -7.574 -14.865 1.00 95.69 210 LYS A O 1
ATOM 1701 N N . LEU A 1 211 ? 8.211 -5.728 -15.829 1.00 96.00 211 LEU A N 1
ATOM 1702 C CA . LEU A 1 211 ? 6.800 -5.956 -15.489 1.00 96.00 211 LEU A CA 1
ATOM 1703 C C . LEU A 1 211 ? 6.291 -7.354 -15.877 1.00 96.00 211 LEU A C 1
ATOM 1705 O O . LEU A 1 211 ? 5.483 -7.930 -15.153 1.00 96.00 211 LEU A O 1
ATOM 1709 N N . ASP A 1 212 ? 6.816 -7.916 -16.969 1.00 96.75 212 ASP A N 1
ATOM 1710 C CA . ASP A 1 212 ? 6.416 -9.226 -17.506 1.00 96.75 212 ASP A CA 1
ATOM 1711 C C . ASP A 1 212 ? 7.330 -10.381 -17.070 1.00 96.75 212 ASP A C 1
ATOM 1713 O O . ASP A 1 212 ? 7.225 -11.503 -17.563 1.00 96.75 212 ASP A O 1
ATOM 1717 N N . THR A 1 213 ? 8.274 -10.128 -16.162 1.00 96.56 213 THR A N 1
ATOM 1718 C CA . THR A 1 213 ? 9.146 -11.190 -15.648 1.00 96.56 213 THR A CA 1
ATOM 1719 C C . THR A 1 213 ? 8.470 -11.971 -14.530 1.00 96.56 213 THR A C 1
ATOM 1721 O O . THR A 1 213 ? 7.773 -11.399 -13.695 1.00 96.56 213 THR A O 1
ATOM 1724 N N . THR A 1 214 ? 8.781 -13.266 -14.420 1.00 95.31 214 THR A N 1
ATOM 1725 C CA . THR A 1 214 ? 8.323 -14.111 -13.301 1.00 95.31 214 THR A CA 1
ATOM 1726 C C . THR A 1 214 ? 8.666 -13.498 -11.945 1.00 95.31 214 THR A C 1
ATOM 1728 O O . THR A 1 214 ? 7.867 -13.541 -11.019 1.00 95.31 214 THR A O 1
ATOM 1731 N N . ARG A 1 215 ? 9.827 -12.841 -11.836 1.00 94.12 215 ARG A N 1
ATOM 1732 C CA . ARG A 1 215 ? 10.244 -12.187 -10.594 1.00 94.12 215 ARG A CA 1
ATOM 1733 C C . ARG A 1 215 ? 9.376 -10.976 -10.235 1.00 94.12 215 ARG A C 1
ATOM 1735 O O . ARG A 1 215 ? 9.203 -10.681 -9.055 1.00 94.12 215 ARG A O 1
ATOM 1742 N N . PHE A 1 216 ? 8.835 -10.272 -11.226 1.00 96.50 216 PHE A N 1
ATOM 1743 C CA . PHE A 1 216 ? 7.856 -9.218 -10.978 1.00 96.50 216 PHE A CA 1
ATOM 1744 C C . PHE A 1 216 ? 6.498 -9.798 -10.587 1.00 96.50 216 PHE A C 1
ATOM 1746 O O . PHE A 1 216 ? 5.869 -9.271 -9.673 1.00 96.50 216 PHE A O 1
ATOM 1753 N N . SER A 1 217 ? 6.089 -10.923 -11.177 1.00 95.94 217 SER A N 1
ATOM 1754 C CA . SER A 1 217 ? 4.918 -11.670 -10.705 1.00 95.94 217 SER A CA 1
ATOM 1755 C C . SER A 1 217 ? 5.077 -12.100 -9.240 1.00 95.94 217 SER A C 1
ATOM 1757 O O . SER A 1 217 ? 4.157 -11.896 -8.453 1.00 95.94 217 SER A O 1
ATOM 1759 N N . ASP A 1 218 ? 6.257 -12.585 -8.834 1.00 95.25 218 ASP A N 1
ATOM 1760 C CA . ASP A 1 218 ? 6.554 -12.893 -7.426 1.00 95.25 218 ASP A CA 1
ATOM 1761 C C . ASP A 1 218 ? 6.393 -11.661 -6.530 1.00 95.25 218 ASP A C 1
ATOM 1763 O O . ASP A 1 218 ? 5.847 -11.765 -5.436 1.00 95.25 218 ASP A O 1
ATOM 1767 N N . LEU A 1 219 ? 6.859 -10.489 -6.981 1.00 96.25 219 LEU A N 1
ATOM 1768 C CA . LEU A 1 219 ? 6.691 -9.227 -6.259 1.00 96.25 219 LEU A CA 1
ATOM 1769 C C . LEU A 1 219 ? 5.207 -8.867 -6.133 1.00 96.25 219 LEU A C 1
ATOM 1771 O O . LEU A 1 219 ? 4.751 -8.541 -5.035 1.00 96.25 219 LEU A O 1
ATOM 1775 N N . ALA A 1 220 ? 4.448 -8.949 -7.226 1.00 96.06 220 ALA A N 1
ATOM 1776 C CA . ALA A 1 220 ? 3.020 -8.655 -7.242 1.00 96.06 220 ALA A CA 1
ATOM 1777 C C . ALA A 1 220 ? 2.253 -9.569 -6.273 1.00 96.06 220 ALA A C 1
ATOM 1779 O O . ALA A 1 220 ? 1.449 -9.074 -5.491 1.00 96.06 220 ALA A O 1
ATOM 1780 N N . LEU A 1 221 ? 2.589 -10.861 -6.197 1.00 95.69 221 LEU A N 1
ATOM 1781 C CA . LEU A 1 221 ? 2.006 -11.782 -5.211 1.00 95.69 221 LEU A CA 1
ATOM 1782 C C . LEU A 1 221 ? 2.221 -11.341 -3.752 1.00 95.69 221 LEU A C 1
ATOM 1784 O O . LEU A 1 221 ? 1.451 -11.730 -2.878 1.00 95.69 221 LEU A O 1
ATOM 1788 N N . GLN A 1 222 ? 3.261 -10.551 -3.469 1.00 95.75 222 GLN A N 1
ATOM 1789 C CA . GLN A 1 222 ? 3.544 -10.055 -2.121 1.00 95.75 222 GLN A CA 1
ATOM 1790 C C . GLN A 1 222 ? 2.840 -8.732 -1.808 1.00 95.75 222 GLN A C 1
ATOM 1792 O O . GLN A 1 222 ? 2.405 -8.535 -0.672 1.00 95.75 222 GLN A O 1
ATOM 1797 N N . VAL A 1 223 ? 2.771 -7.801 -2.762 1.00 95.56 223 VAL A N 1
ATOM 1798 C CA . VAL A 1 223 ? 2.352 -6.413 -2.487 1.00 95.56 223 VAL A CA 1
ATOM 1799 C C . VAL A 1 223 ? 1.140 -5.935 -3.271 1.00 95.56 223 VAL A C 1
ATOM 1801 O O . VAL A 1 223 ? 0.623 -4.875 -2.936 1.00 95.56 223 VAL A O 1
ATOM 1804 N N . ASP A 1 224 ? 0.654 -6.669 -4.264 1.00 95.88 224 ASP A N 1
ATOM 1805 C CA . ASP A 1 224 ? -0.581 -6.321 -4.965 1.00 95.88 224 ASP A CA 1
ATOM 1806 C C . ASP A 1 224 ? -1.796 -6.744 -4.130 1.00 95.88 224 ASP A C 1
ATOM 1808 O O . ASP A 1 224 ? -1.935 -7.932 -3.825 1.00 95.88 224 ASP A O 1
ATOM 1812 N N . PRO A 1 225 ? -2.699 -5.818 -3.750 1.00 95.06 225 PRO A N 1
ATOM 1813 C CA . PRO A 1 225 ? -3.913 -6.183 -3.028 1.00 95.06 225 PRO A CA 1
ATOM 1814 C C . PRO A 1 225 ? -4.733 -7.271 -3.730 1.00 95.06 225 PRO A C 1
ATOM 1816 O O . PRO A 1 225 ? -5.334 -8.101 -3.051 1.00 95.06 225 PRO A O 1
ATOM 1819 N N . VAL A 1 226 ? -4.722 -7.345 -5.068 1.00 94.75 226 VAL A N 1
ATOM 1820 C CA . VAL A 1 226 ? -5.474 -8.384 -5.792 1.00 94.75 226 VAL A CA 1
ATOM 1821 C C . VAL A 1 226 ? -5.076 -9.804 -5.379 1.00 94.75 226 VAL A C 1
ATOM 1823 O O . VAL A 1 226 ? -5.930 -10.688 -5.326 1.00 94.75 226 VAL A O 1
ATOM 1826 N N . ALA A 1 227 ? -3.811 -10.022 -5.006 1.00 95.19 227 ALA A N 1
ATOM 1827 C CA . ALA A 1 227 ? -3.310 -11.326 -4.577 1.00 95.19 227 ALA A CA 1
ATOM 1828 C C . ALA A 1 227 ? -3.977 -11.821 -3.279 1.00 95.19 227 ALA A C 1
ATOM 1830 O O . ALA A 1 227 ? -3.936 -13.008 -2.965 1.00 95.19 227 ALA A O 1
ATOM 1831 N N . TYR A 1 228 ? -4.621 -10.921 -2.533 1.00 95.62 228 TYR A N 1
ATOM 1832 C CA . TYR A 1 228 ? -5.288 -11.198 -1.265 1.00 95.62 228 TYR A CA 1
ATOM 1833 C C . TYR A 1 228 ? -6.816 -11.111 -1.356 1.00 95.62 228 TYR A C 1
ATOM 1835 O O . TYR A 1 228 ? -7.475 -11.049 -0.319 1.00 95.62 228 TYR A O 1
ATOM 1843 N N . ASN A 1 229 ? -7.390 -11.111 -2.564 1.00 93.88 229 ASN A N 1
ATOM 1844 C CA . ASN A 1 229 ? -8.807 -10.826 -2.796 1.00 93.88 229 ASN A CA 1
ATOM 1845 C C . ASN A 1 229 ? -9.772 -11.642 -1.914 1.00 93.88 229 ASN A C 1
ATOM 1847 O O . ASN A 1 229 ? -10.664 -11.075 -1.283 1.00 93.88 229 ASN A O 1
ATOM 1851 N N . GLU A 1 230 ? -9.534 -12.951 -1.788 1.00 94.88 230 GLU A N 1
ATOM 1852 C CA . GLU A 1 230 ? -10.346 -13.856 -0.957 1.00 94.88 230 GLU A CA 1
ATOM 1853 C C . GLU A 1 230 ? -10.424 -13.401 0.512 1.00 94.88 230 GLU A C 1
ATOM 1855 O O . GLU A 1 230 ? -11.440 -13.572 1.188 1.00 94.88 230 GLU A O 1
ATOM 1860 N N . ARG A 1 231 ? -9.361 -12.765 1.020 1.00 95.75 231 ARG A N 1
ATOM 1861 C CA . ARG A 1 231 ? -9.285 -12.283 2.407 1.00 95.75 231 ARG A CA 1
ATOM 1862 C C . ARG A 1 231 ? -10.137 -11.048 2.644 1.00 95.75 231 ARG A C 1
ATOM 1864 O O . ARG A 1 231 ? -10.468 -10.741 3.786 1.00 95.75 231 ARG A O 1
ATOM 1871 N N . TYR A 1 232 ? -10.523 -10.350 1.582 1.00 95.12 232 TYR A N 1
ATOM 1872 C CA . TYR A 1 232 ? -11.329 -9.148 1.692 1.00 95.12 232 TYR A CA 1
ATOM 1873 C C . TYR A 1 232 ? -12.829 -9.408 1.663 1.00 95.12 232 TYR A C 1
ATOM 1875 O O . TYR A 1 232 ? -13.592 -8.456 1.816 1.00 95.12 232 TYR A O 1
ATOM 1883 N N . LYS A 1 233 ? -13.281 -10.650 1.482 1.00 94.62 233 LYS A N 1
ATOM 1884 C CA . LYS A 1 233 ? -14.701 -10.987 1.312 1.00 94.62 233 LYS A CA 1
ATOM 1885 C C . LYS A 1 233 ? -15.627 -10.380 2.375 1.00 94.62 233 LYS A C 1
ATOM 1887 O O . LYS A 1 233 ? -16.721 -9.934 2.047 1.00 94.62 233 LYS A O 1
ATOM 1892 N N . ASN A 1 234 ? -15.162 -10.313 3.623 1.00 95.00 234 ASN A N 1
ATOM 1893 C CA . ASN A 1 234 ? -15.928 -9.805 4.768 1.00 95.00 234 ASN A CA 1
ATOM 1894 C C . ASN A 1 234 ? -15.540 -8.373 5.188 1.00 95.00 234 ASN A C 1
ATOM 1896 O O . ASN A 1 234 ? -15.847 -7.966 6.305 1.00 95.00 234 ASN A O 1
ATOM 1900 N N . ILE A 1 235 ? -14.835 -7.630 4.330 1.00 96.25 235 ILE A N 1
ATOM 1901 C CA . ILE A 1 235 ? -14.350 -6.272 4.609 1.00 96.25 235 ILE A CA 1
ATOM 1902 C C . ILE A 1 235 ? -15.022 -5.299 3.643 1.00 96.25 235 ILE A C 1
ATOM 1904 O O . ILE A 1 235 ? -14.874 -5.444 2.426 1.00 96.25 235 ILE A O 1
ATOM 1908 N N . SER A 1 236 ? -15.723 -4.291 4.158 1.00 96.62 236 SER A N 1
ATOM 1909 C CA . SER A 1 236 ? -16.353 -3.263 3.318 1.00 96.62 236 SER A CA 1
ATOM 1910 C C . SER A 1 236 ? -15.300 -2.291 2.777 1.00 96.62 236 SER A C 1
ATOM 1912 O O . SER A 1 236 ? -14.433 -1.820 3.516 1.00 96.62 236 SER A O 1
ATOM 1914 N N . LYS A 1 237 ? -15.354 -1.979 1.480 1.00 95.75 237 LYS A N 1
ATOM 1915 C CA . LYS A 1 237 ? -14.364 -1.121 0.804 1.00 95.75 237 LYS A CA 1
ATOM 1916 C C . LYS A 1 237 ? -15.040 0.121 0.242 1.00 95.75 237 LYS A C 1
ATOM 1918 O O . LYS A 1 237 ? -15.944 -0.000 -0.582 1.00 95.75 237 LYS A O 1
ATOM 1923 N N . TYR A 1 238 ? -14.574 1.300 0.632 1.00 96.31 238 TYR A N 1
ATOM 1924 C CA . TYR A 1 238 ? -14.992 2.569 0.036 1.00 96.31 238 TYR A CA 1
ATOM 1925 C C . TYR A 1 238 ? -13.787 3.230 -0.637 1.00 96.31 238 TYR A C 1
ATOM 1927 O O . TYR A 1 238 ? -12.992 3.908 0.007 1.00 96.31 238 TYR A O 1
ATOM 1935 N N . ILE A 1 239 ? -13.611 2.957 -1.927 1.00 94.81 239 ILE A N 1
ATOM 1936 C CA . ILE A 1 239 ? -12.454 3.393 -2.711 1.00 94.81 239 ILE A CA 1
ATOM 1937 C C . ILE A 1 239 ? -12.732 4.801 -3.230 1.00 94.81 239 ILE A C 1
ATOM 1939 O O . ILE A 1 239 ? -13.736 5.016 -3.906 1.00 94.81 239 ILE A O 1
ATOM 1943 N N . ILE A 1 240 ? -11.851 5.749 -2.918 1.00 93.00 240 ILE A N 1
ATOM 1944 C CA . ILE A 1 240 ? -11.953 7.132 -3.393 1.00 93.00 240 ILE A CA 1
ATOM 1945 C C . ILE A 1 240 ? -10.841 7.368 -4.407 1.00 93.00 240 ILE A C 1
ATOM 1947 O O . ILE A 1 240 ? -9.662 7.239 -4.064 1.00 93.00 240 ILE A O 1
ATOM 1951 N N . VAL A 1 241 ? -11.207 7.737 -5.628 1.00 91.25 241 VAL A N 1
ATOM 1952 C CA . VAL A 1 241 ? -10.272 8.033 -6.718 1.00 91.25 241 VAL A CA 1
ATOM 1953 C C . VAL A 1 241 ? -10.332 9.508 -7.095 1.00 91.25 241 VAL A C 1
ATOM 1955 O O . VAL A 1 241 ? -11.303 10.210 -6.817 1.00 91.25 241 VAL A O 1
ATOM 1958 N N . ALA A 1 242 ? -9.261 10.009 -7.704 1.00 88.00 242 ALA A N 1
ATOM 1959 C CA . ALA A 1 242 ? -9.205 11.375 -8.204 1.00 88.00 242 ALA A CA 1
ATOM 1960 C C . ALA A 1 242 ? -9.117 11.347 -9.730 1.00 88.00 242 ALA A C 1
ATOM 1962 O O . ALA A 1 242 ? -8.211 10.752 -10.300 1.00 88.00 242 ALA A O 1
ATOM 1963 N N . SER A 1 243 ? -10.045 12.032 -10.402 1.00 85.38 243 SER A N 1
ATOM 1964 C CA . SER A 1 243 ? -10.144 12.017 -11.869 1.00 85.38 243 SER A CA 1
ATOM 1965 C C . SER A 1 243 ? -8.954 12.650 -12.596 1.00 85.38 243 SER A C 1
ATOM 1967 O O . SER A 1 243 ? -8.811 12.460 -13.797 1.00 85.38 243 SER A O 1
ATOM 1969 N N . GLY A 1 244 ? -8.144 13.442 -11.890 1.00 84.38 244 GLY A N 1
ATOM 1970 C CA . GLY A 1 244 ? -6.943 14.096 -12.413 1.00 84.38 244 GLY A CA 1
ATOM 1971 C C . GLY A 1 244 ? -5.653 13.584 -11.775 1.00 84.38 244 GLY A C 1
ATOM 1972 O O . GLY A 1 244 ? -4.696 14.348 -11.681 1.00 84.38 244 GLY A O 1
ATOM 1973 N N . ASP A 1 245 ? -5.643 12.358 -11.246 1.00 85.88 245 ASP A N 1
ATOM 1974 C CA . ASP A 1 245 ? -4.427 11.760 -10.698 1.00 85.88 245 ASP A CA 1
ATOM 1975 C C . ASP A 1 245 ? -3.502 11.286 -11.833 1.00 85.88 245 ASP A C 1
ATOM 1977 O O . ASP A 1 245 ? -3.846 10.456 -12.671 1.00 85.88 245 ASP A O 1
ATOM 1981 N N . GLU A 1 246 ? -2.301 11.859 -11.850 1.00 81.81 246 GLU A N 1
ATOM 1982 C CA . GLU A 1 246 ? -1.262 11.616 -12.852 1.00 81.81 246 GLU A CA 1
ATOM 1983 C C . GLU A 1 246 ? -0.600 10.232 -12.697 1.00 81.81 246 GLU A C 1
ATOM 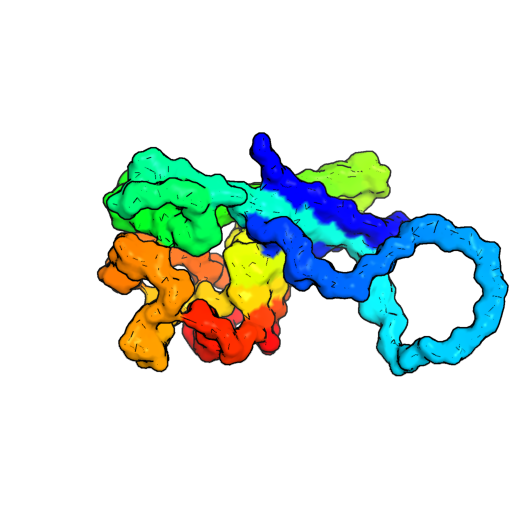1985 O O . GLU A 1 246 ? 0.043 9.734 -13.621 1.00 81.81 246 GLU A O 1
ATOM 1990 N N . PHE A 1 247 ? -0.693 9.620 -11.516 1.00 81.00 247 PHE A N 1
ATOM 1991 C CA . PHE A 1 247 ? -0.111 8.315 -11.204 1.00 81.00 247 PHE A CA 1
ATOM 1992 C C . PHE A 1 247 ? -1.150 7.198 -11.281 1.00 81.00 247 PHE A C 1
ATOM 1994 O O . PHE A 1 247 ? -0.834 6.109 -11.757 1.00 81.00 247 PHE A O 1
ATOM 2001 N N . PHE A 1 248 ? -2.381 7.464 -10.851 1.00 84.12 248 PHE A N 1
ATOM 2002 C CA . PHE A 1 248 ? -3.462 6.489 -10.817 1.00 84.12 248 PHE A CA 1
ATOM 2003 C C . PHE A 1 248 ? -4.619 6.912 -11.724 1.00 84.12 248 PHE A C 1
ATOM 2005 O O . PHE A 1 248 ? -5.398 7.794 -11.384 1.00 84.12 248 PHE A O 1
ATOM 2012 N N . HIS A 1 249 ? -4.733 6.292 -12.900 1.00 86.38 249 HIS A N 1
ATOM 2013 C CA . HIS A 1 249 ? -5.749 6.692 -13.865 1.00 86.38 249 HIS A CA 1
ATOM 2014 C C . HIS A 1 249 ? -7.156 6.374 -13.353 1.00 86.38 249 HIS A C 1
ATOM 2016 O O . HIS A 1 249 ? -7.367 5.313 -12.765 1.00 86.38 249 HIS A O 1
ATOM 2022 N N . PRO A 1 250 ? -8.150 7.231 -13.648 1.00 85.19 250 PRO A N 1
ATOM 2023 C CA . PRO A 1 250 ? -9.523 7.027 -13.188 1.00 85.19 250 PRO A CA 1
ATOM 2024 C C . PRO A 1 250 ? -10.174 5.736 -13.710 1.00 85.19 250 PRO A C 1
ATOM 2026 O O . PRO A 1 250 ? -11.175 5.278 -13.158 1.00 85.19 250 PRO A O 1
ATOM 2029 N N . ASP A 1 251 ? -9.633 5.145 -14.776 1.00 90.62 251 ASP A N 1
ATOM 2030 C CA . ASP A 1 251 ? -10.109 3.907 -15.387 1.00 90.62 251 ASP A CA 1
ATOM 2031 C C . ASP A 1 251 ? -9.321 2.654 -14.957 1.00 90.62 251 ASP A C 1
ATOM 2033 O O . ASP A 1 251 ? -9.667 1.552 -15.386 1.00 90.62 251 ASP A O 1
ATOM 2037 N N . ASN A 1 252 ? -8.350 2.768 -14.039 1.00 91.94 252 ASN A N 1
ATOM 2038 C CA . ASN A 1 252 ? -7.615 1.620 -13.481 1.00 91.94 252 ASN A CA 1
ATOM 2039 C C . ASN A 1 252 ? -8.546 0.563 -12.868 1.00 91.94 252 ASN A C 1
ATOM 2041 O O . ASN A 1 252 ? -8.263 -0.642 -12.892 1.00 91.94 252 ASN A O 1
ATOM 2045 N N . SER A 1 253 ? -9.679 1.026 -12.328 1.00 93.00 253 SER A N 1
ATOM 2046 C CA . SER A 1 253 ? -10.756 0.200 -11.778 1.00 93.00 253 SER A CA 1
ATOM 2047 C C . SER A 1 253 ? -11.252 -0.881 -12.734 1.00 93.00 253 SER A C 1
ATOM 2049 O O . SER A 1 253 ? -11.672 -1.944 -12.272 1.00 93.00 253 SER A O 1
ATOM 2051 N N . TYR A 1 254 ? -11.114 -0.691 -14.046 1.00 93.75 254 TYR A N 1
ATOM 2052 C CA . TYR A 1 254 ? -11.456 -1.696 -15.048 1.00 93.75 254 TYR A CA 1
ATOM 2053 C C . TYR A 1 254 ? -10.746 -3.042 -14.814 1.00 93.75 254 TYR A C 1
ATOM 2055 O O . TYR A 1 254 ? -11.368 -4.097 -14.936 1.00 93.75 254 TYR A O 1
ATOM 2063 N N . TYR A 1 255 ? -9.476 -3.019 -14.398 1.00 93.88 255 TYR A N 1
ATOM 2064 C CA . TYR A 1 255 ? -8.625 -4.213 -14.301 1.00 93.88 255 TYR A CA 1
ATOM 2065 C C . TYR A 1 255 ? -8.722 -4.965 -12.971 1.00 93.88 255 TYR A C 1
ATOM 2067 O O . TYR A 1 255 ? -8.129 -6.038 -12.837 1.00 93.88 255 TYR A O 1
ATOM 2075 N N . TYR A 1 256 ? -9.430 -4.422 -11.975 1.00 93.81 256 TYR A N 1
ATOM 2076 C CA . TYR A 1 256 ? -9.523 -5.062 -10.659 1.00 93.81 256 TYR A CA 1
ATOM 2077 C C . TYR A 1 256 ? -10.891 -4.952 -9.983 1.00 93.81 256 TYR A C 1
ATOM 2079 O O . TYR A 1 256 ? -11.241 -5.808 -9.171 1.00 93.81 256 TYR A O 1
ATOM 2087 N N . PHE A 1 257 ? -11.684 -3.918 -10.259 1.00 94.94 257 PHE A N 1
ATOM 2088 C CA . PHE A 1 257 ? -12.914 -3.683 -9.513 1.00 94.94 257 PHE A CA 1
ATOM 2089 C C . PHE A 1 257 ? -13.940 -4.810 -9.695 1.00 94.94 257 PHE A C 1
ATOM 2091 O O . PHE A 1 257 ? -14.501 -5.227 -8.681 1.00 94.94 257 PHE A O 1
ATOM 2098 N N . PRO A 1 258 ? -14.167 -5.383 -10.900 1.00 94.50 258 PRO A N 1
ATOM 2099 C CA . PRO A 1 258 ? -15.129 -6.474 -11.081 1.00 94.50 258 PRO A CA 1
ATOM 2100 C C . PRO A 1 258 ? -14.809 -7.726 -10.257 1.00 94.50 258 PRO A C 1
ATOM 2102 O O . PRO A 1 258 ? -15.711 -8.283 -9.635 1.00 94.50 258 PRO A O 1
ATOM 2105 N N . GLN A 1 259 ? -13.533 -8.110 -10.180 1.00 93.19 259 GLN A N 1
ATOM 2106 C CA . GLN A 1 259 ? -13.072 -9.313 -9.474 1.00 93.19 259 GLN A CA 1
ATOM 2107 C C . GLN A 1 259 ? -13.064 -9.175 -7.945 1.00 93.19 259 GLN A C 1
ATOM 2109 O O . GLN A 1 259 ? -13.054 -10.192 -7.260 1.00 93.19 259 GLN A O 1
ATOM 2114 N N . LEU A 1 260 ? -13.094 -7.955 -7.392 1.00 93.25 260 LEU A N 1
ATOM 2115 C CA . LEU A 1 260 ? -13.074 -7.765 -5.937 1.00 93.25 260 LEU A CA 1
ATOM 2116 C C . LEU A 1 260 ? -14.256 -8.449 -5.237 1.00 93.25 260 LEU A C 1
ATOM 2118 O O . LEU A 1 260 ? -15.412 -8.223 -5.596 1.00 93.25 260 LEU A O 1
ATOM 2122 N N . GLU A 1 261 ? -13.985 -9.216 -4.190 1.00 91.62 261 GLU A N 1
ATOM 2123 C CA . GLU A 1 261 ? -15.033 -9.847 -3.387 1.00 91.62 261 GLU A CA 1
ATOM 2124 C C . GLU A 1 261 ? -15.572 -8.927 -2.281 1.00 91.62 261 GLU A C 1
ATOM 2126 O O . GLU A 1 261 ? -14.885 -8.031 -1.778 1.00 91.62 261 GLU A O 1
ATOM 2131 N N . GLY A 1 262 ? -16.810 -9.188 -1.858 1.00 91.25 262 GLY A N 1
ATOM 2132 C CA . GLY A 1 262 ? -17.464 -8.479 -0.758 1.00 91.25 262 GLY A CA 1
ATOM 2133 C C . GLY A 1 262 ? -18.042 -7.115 -1.140 1.00 91.25 262 GLY A C 1
ATOM 2134 O O . GLY A 1 262 ? -18.122 -6.739 -2.310 1.00 91.25 262 GLY A O 1
ATOM 2135 N N . GLU A 1 263 ? -18.470 -6.374 -0.120 1.00 95.56 263 GLU A N 1
ATOM 2136 C CA . GLU A 1 263 ? -19.064 -5.049 -0.284 1.00 95.56 263 GLU A CA 1
ATOM 2137 C C . GLU A 1 263 ? -18.005 -4.030 -0.739 1.00 95.56 263 GLU A C 1
ATOM 2139 O O . GLU A 1 263 ? -16.970 -3.845 -0.089 1.00 95.56 263 GLU A O 1
ATOM 2144 N N . LYS A 1 264 ? -18.258 -3.378 -1.877 1.00 94.69 264 LYS A N 1
ATOM 2145 C CA . LYS A 1 264 ? -17.323 -2.453 -2.523 1.00 94.69 264 LYS A CA 1
ATOM 2146 C C . LYS A 1 264 ? -18.054 -1.274 -3.154 1.00 94.69 264 LYS A C 1
ATOM 2148 O O . LYS A 1 264 ? -19.063 -1.442 -3.835 1.00 94.69 264 LYS A O 1
ATOM 2153 N N . TYR A 1 265 ? -17.483 -0.096 -2.971 1.00 95.69 265 TYR A N 1
ATOM 2154 C CA . TYR A 1 265 ? -17.944 1.167 -3.526 1.00 95.69 265 TYR A CA 1
ATOM 2155 C C . TYR A 1 265 ? -16.749 1.912 -4.121 1.00 95.69 265 TYR A C 1
ATOM 2157 O O . TYR A 1 265 ? -15.636 1.814 -3.600 1.00 95.69 265 TYR A O 1
ATOM 2165 N N . LEU A 1 266 ? -16.991 2.658 -5.194 1.00 92.56 266 LEU A N 1
ATOM 2166 C CA . LEU A 1 266 ? -16.003 3.488 -5.878 1.00 92.56 266 LEU A CA 1
ATOM 2167 C C . LEU A 1 266 ? -16.579 4.899 -6.030 1.00 92.56 266 LEU A C 1
ATOM 2169 O O . LEU A 1 266 ? -17.738 5.033 -6.439 1.00 92.56 266 LEU A O 1
ATOM 2173 N N . LYS A 1 267 ? -15.804 5.926 -5.674 1.00 87.88 267 LYS A N 1
ATOM 2174 C CA . LYS A 1 267 ? -16.213 7.331 -5.738 1.00 87.88 267 LYS A CA 1
ATOM 2175 C C . LYS A 1 267 ? -15.182 8.214 -6.414 1.00 87.88 267 LYS A C 1
ATOM 2177 O O . LYS A 1 267 ? -13.988 8.047 -6.086 1.00 87.88 267 LYS A O 1
#

Organism: Eublepharis macularius (NCBI:txid481883)

InterPro domains:
  IPR009199 PhoPQ-activated pathogenicity-related protein, PqaA type [PF10142] (66-267)
  IPR009199 PhoPQ-activated pathogenicity-related protein, PqaA type [PTHR31497] (66-266)
  IPR029058 Alpha/Beta hydrolase fold [G3DSA:3.40.50.1820] (49-267)
  IPR029058 Alpha/Beta hydrolase fold [SSF53474] (93-261)

Sequence (267 aa):
MACSLEVWLPHLDFPVQQCSLVVNMKLAHLLSLPTQLRLGPVRKKGAQGSDLLPGIPHQERLLRAQVVAVLNQVPFQPLTFYNHPLGRENIKGYDIMAYSWWRFLNDSAAPPHWLVQFPMVKATVRAMDTVTDYIRKTFHKNITQFTLTGVSMGGWVSWLTAAVDSRVAAIIPIGMDFMNFTENFHHQYRAYCGWSYMLRPFYELNITCKLDTTRFSDLALQVDPVAYNERYKNISKYIIVASGDEFFHPDNSYYYFPQLEGEKYLK

pLDDT: mean 80.67, std 22.7,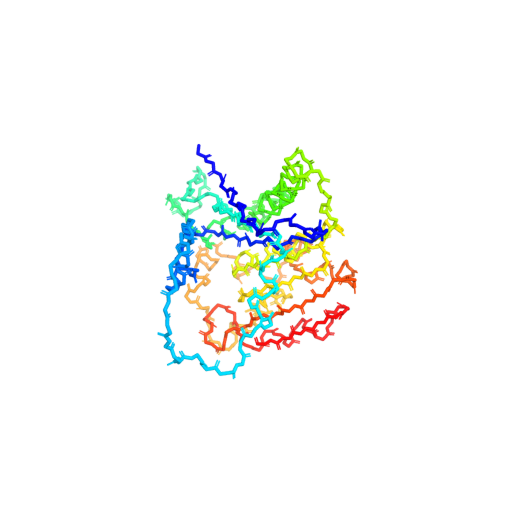 range [23.23, 97.38]